Protein AF-A0A429SPY2-F1 (afdb_monomer_lite)

pLDDT: mean 88.19, std 11.83, range [42.47, 97.38]

Foldseek 3Di:
DPPPPDQCLLVLLLLLVLLLVLLVVLVVVLVVCVVVPHNSVVSNVSSLVSLLSNLVSLLVSLLSLLVVLCVVLVHDQDDDSLVSLQVLLVSLVSLVFHSPDGRDPLLSLLNQLSVLSVCCVPPVDPVSQVSNVVSCVVVVDDDPDGPSVCSHSVSSVVSSVSSQVSQVVSCVRNVPDGSVRPPSDHDPVSD

Sequence (191 aa):
MATHGYNGSQVLFRQAKARALAAQRFAKEAEQKQAVGPSGTERRQRERDAVIATVVLAQGAAEGYVNWVFLQAGVTATGTWIDRWAGLRNAAAKLGRESQFGLEKEHRNFFNELDAWRNFLLHGDERSRESLRKAIAARGSTQPGGEVDLLTAAYASTVMAKVEAACRWAQEKTGIPAPATQGAWVSPDEC

Radius of gyration: 18.0 Å; chains: 1; bounding box: 46×33×50 Å

Structure (mmCIF, N/CA/C/O backbone):
data_AF-A0A429SPY2-F1
#
_entry.id   AF-A0A429SPY2-F1
#
loop_
_atom_site.group_PDB
_atom_site.id
_atom_site.type_symbol
_atom_site.label_atom_id
_atom_site.label_alt_id
_atom_site.label_comp_id
_atom_site.label_asym_id
_atom_site.label_entity_id
_atom_site.label_seq_id
_atom_site.pdbx_PDB_ins_code
_atom_site.Cartn_x
_atom_site.Cartn_y
_atom_site.Cartn_z
_atom_site.occupancy
_atom_site.B_iso_or_equiv
_atom_site.auth_seq_id
_atom_site.auth_comp_id
_atom_site.auth_asym_id
_atom_site.auth_atom_id
_atom_site.pdbx_PDB_model_num
ATOM 1 N N . MET A 1 1 ? -14.713 -12.973 23.623 1.00 46.41 1 MET A N 1
ATOM 2 C CA . MET A 1 1 ? -14.041 -12.220 22.541 1.00 46.41 1 MET A CA 1
ATOM 3 C C . MET A 1 1 ? -13.500 -13.230 21.551 1.00 46.41 1 MET A C 1
ATOM 5 O O . MET A 1 1 ? -12.770 -14.113 21.979 1.00 46.41 1 MET A O 1
ATOM 9 N N . ALA A 1 2 ? -13.895 -13.159 20.280 1.00 42.47 2 ALA A N 1
ATOM 10 C CA . ALA A 1 2 ? -13.283 -13.985 19.245 1.00 42.47 2 ALA A CA 1
ATOM 11 C C . ALA A 1 2 ? -11.870 -13.447 18.988 1.00 42.47 2 ALA A C 1
ATOM 13 O O . ALA A 1 2 ? -11.697 -12.374 18.416 1.00 42.47 2 ALA A O 1
ATOM 14 N N . THR A 1 3 ? -10.858 -14.158 19.474 1.00 51.78 3 THR A N 1
ATOM 15 C CA . THR A 1 3 ? -9.455 -13.867 19.192 1.00 51.78 3 THR A CA 1
ATOM 16 C C . THR A 1 3 ? -9.156 -14.330 17.776 1.00 51.78 3 THR A C 1
ATOM 18 O O . THR A 1 3 ? -8.719 -15.456 17.545 1.00 51.78 3 THR A O 1
ATOM 21 N N . HIS A 1 4 ? -9.431 -13.477 16.792 1.00 60.78 4 HIS A N 1
ATOM 22 C CA . HIS A 1 4 ? -8.901 -13.711 15.458 1.00 60.78 4 HIS A CA 1
ATOM 23 C C . HIS A 1 4 ? -7.369 -13.666 15.566 1.00 60.78 4 HIS A C 1
ATOM 25 O O . HIS A 1 4 ? -6.801 -12.637 15.927 1.00 60.78 4 HIS A O 1
ATOM 31 N N . GLY A 1 5 ? -6.711 -14.802 15.322 1.00 64.62 5 GLY A N 1
ATOM 32 C CA . GLY A 1 5 ? -5.266 -14.961 15.529 1.00 64.62 5 GLY A CA 1
ATOM 33 C C . GLY A 1 5 ? -4.398 -14.614 14.318 1.00 64.62 5 GLY A C 1
ATOM 34 O O . GLY A 1 5 ? -3.181 -14.559 14.449 1.00 64.62 5 GLY A O 1
ATOM 35 N N . TYR A 1 6 ? -4.995 -14.391 13.142 1.00 71.75 6 TYR A N 1
ATOM 36 C CA . TYR A 1 6 ? -4.260 -14.203 11.891 1.00 71.75 6 TYR A CA 1
ATOM 37 C C . TYR A 1 6 ? -4.751 -12.993 11.096 1.00 71.75 6 TYR A C 1
ATOM 39 O O . TYR A 1 6 ? -5.927 -12.902 10.746 1.00 71.75 6 TYR A O 1
ATOM 47 N N . ASN A 1 7 ? -3.816 -12.106 10.754 1.00 79.44 7 ASN A N 1
ATOM 48 C CA . ASN A 1 7 ? -4.054 -10.940 9.920 1.00 79.44 7 ASN A CA 1
ATOM 49 C C . ASN A 1 7 ? -3.460 -11.155 8.515 1.00 79.44 7 ASN A C 1
ATOM 51 O O . ASN A 1 7 ? -2.269 -10.936 8.289 1.00 79.44 7 ASN A O 1
ATOM 55 N N . GLY A 1 8 ? -4.307 -11.519 7.547 1.00 82.25 8 GLY A N 1
ATOM 56 C CA . GLY A 1 8 ? -3.894 -11.780 6.160 1.00 82.25 8 GLY A CA 1
ATOM 57 C C . GLY A 1 8 ? -3.212 -10.605 5.446 1.00 82.25 8 GLY A C 1
ATOM 58 O O . GLY A 1 8 ? -2.473 -10.824 4.485 1.00 82.25 8 GLY A O 1
ATOM 59 N N . SER A 1 9 ? -3.373 -9.369 5.937 1.00 88.12 9 SER A N 1
ATOM 60 C CA . SER A 1 9 ? -2.662 -8.209 5.380 1.00 88.12 9 SER A CA 1
ATOM 61 C C . SER A 1 9 ? -1.142 -8.281 5.549 1.00 88.12 9 SER A C 1
ATOM 63 O O . SER A 1 9 ? -0.425 -7.673 4.760 1.00 88.12 9 SER A O 1
ATOM 65 N N . GLN A 1 10 ? -0.632 -9.062 6.508 1.00 89.00 10 GLN A N 1
ATOM 66 C CA . GLN A 1 10 ? 0.808 -9.290 6.689 1.00 89.00 10 GLN A CA 1
ATOM 67 C C . GLN A 1 10 ? 1.431 -9.995 5.492 1.00 89.00 10 GLN A C 1
ATOM 69 O O . GLN A 1 10 ? 2.485 -9.581 5.008 1.00 89.00 10 GLN A O 1
ATOM 74 N N . VAL A 1 11 ? 0.758 -11.026 4.978 1.00 89.44 11 VAL A N 1
ATOM 75 C CA . VAL A 1 11 ? 1.233 -11.767 3.807 1.00 89.44 11 VAL A CA 1
ATOM 76 C C . VAL A 1 11 ? 1.201 -10.877 2.571 1.00 89.44 11 VAL A C 1
ATOM 78 O O . VAL A 1 11 ? 2.182 -10.835 1.833 1.00 89.44 11 VAL A O 1
ATOM 81 N N . LEU A 1 12 ? 0.129 -10.104 2.383 1.00 92.69 12 LEU A N 1
ATOM 82 C CA . LEU A 1 12 ? 0.029 -9.158 1.269 1.00 92.69 12 LEU A CA 1
ATOM 83 C C . LEU A 1 12 ? 1.110 -8.074 1.346 1.00 92.69 12 LEU A C 1
ATOM 85 O O . LEU A 1 12 ? 1.768 -7.806 0.345 1.00 92.69 12 LEU A O 1
ATOM 89 N N . PHE A 1 13 ? 1.355 -7.509 2.532 1.00 93.19 13 PHE A N 1
ATOM 90 C CA . PHE A 1 13 ? 2.391 -6.495 2.733 1.00 93.19 13 PHE A CA 1
ATOM 91 C C . PHE A 1 13 ? 3.790 -7.055 2.450 1.00 93.19 13 PHE A C 1
ATOM 93 O O . PHE A 1 13 ? 4.576 -6.427 1.741 1.00 93.19 13 PHE A O 1
ATOM 100 N N . ARG A 1 14 ? 4.101 -8.257 2.957 1.00 92.12 14 ARG A N 1
ATOM 101 C CA . ARG A 1 14 ? 5.374 -8.944 2.684 1.00 92.12 14 ARG A CA 1
ATOM 102 C C . ARG A 1 14 ? 5.564 -9.182 1.188 1.00 92.12 14 ARG A C 1
ATOM 104 O O . ARG A 1 14 ? 6.627 -8.874 0.658 1.00 92.12 14 ARG A O 1
ATOM 111 N N . GLN A 1 15 ? 4.545 -9.702 0.508 1.00 93.31 15 GLN A N 1
ATOM 112 C CA . GLN A 1 15 ? 4.615 -9.960 -0.930 1.00 93.31 15 GLN A CA 1
ATOM 113 C C . GLN A 1 15 ? 4.761 -8.656 -1.724 1.00 93.31 15 GLN A C 1
ATOM 115 O O . GLN A 1 15 ? 5.592 -8.591 -2.624 1.00 93.31 15 GLN A O 1
ATOM 120 N N . ALA A 1 16 ? 4.045 -7.590 -1.354 1.00 94.69 16 ALA A N 1
ATOM 121 C CA . ALA A 1 16 ? 4.214 -6.271 -1.962 1.00 94.69 16 ALA A CA 1
ATOM 122 C C . ALA A 1 16 ? 5.658 -5.762 -1.810 1.00 94.69 16 ALA A C 1
ATOM 124 O O . ALA A 1 16 ? 6.273 -5.329 -2.783 1.00 94.69 16 ALA A O 1
ATOM 125 N N . LYS A 1 17 ? 6.237 -5.901 -0.611 1.00 94.06 17 LYS A N 1
ATOM 126 C CA . LYS A 1 17 ? 7.631 -5.532 -0.336 1.00 94.06 17 LYS A CA 1
ATOM 127 C C . LYS A 1 17 ? 8.620 -6.337 -1.183 1.00 94.06 17 LYS A C 1
ATOM 129 O O . LYS A 1 17 ? 9.539 -5.749 -1.747 1.00 94.06 17 LYS A O 1
ATOM 134 N N . ALA A 1 18 ? 8.419 -7.648 -1.317 1.00 93.62 18 ALA A N 1
ATOM 135 C CA . ALA A 1 18 ? 9.250 -8.498 -2.169 1.00 93.62 18 ALA A CA 1
ATOM 136 C C . ALA A 1 18 ? 9.199 -8.061 -3.640 1.00 93.62 18 ALA A C 1
ATOM 138 O O . ALA A 1 18 ? 10.235 -7.937 -4.289 1.00 93.62 18 ALA A O 1
ATOM 139 N N . ARG A 1 19 ? 8.009 -7.730 -4.160 1.00 95.75 19 ARG A N 1
ATOM 140 C CA . ARG A 1 19 ? 7.860 -7.226 -5.535 1.00 95.75 19 ARG A CA 1
ATOM 141 C C . ARG A 1 19 ? 8.484 -5.845 -5.735 1.00 95.75 19 ARG A C 1
ATOM 143 O O . ARG A 1 19 ? 9.084 -5.616 -6.782 1.00 95.75 19 ARG A O 1
ATOM 150 N N . ALA A 1 20 ? 8.442 -4.971 -4.732 1.00 95.19 20 ALA A N 1
ATOM 151 C CA . ALA A 1 20 ? 9.127 -3.682 -4.798 1.00 95.19 20 ALA A CA 1
ATOM 152 C C . ALA A 1 20 ? 10.654 -3.852 -4.891 1.00 95.19 20 ALA A C 1
ATOM 154 O O . ALA A 1 20 ? 11.304 -3.181 -5.693 1.00 95.19 20 ALA A O 1
ATOM 155 N N . LEU A 1 21 ? 11.224 -4.786 -4.122 1.00 94.50 21 LEU A N 1
ATOM 156 C CA . LEU A 1 21 ? 12.651 -5.125 -4.183 1.00 94.50 21 LEU A CA 1
ATOM 157 C C . LEU A 1 21 ? 13.023 -5.790 -5.519 1.00 94.50 21 LEU A C 1
ATOM 159 O O . LEU A 1 21 ? 14.031 -5.427 -6.128 1.00 94.50 21 LEU A O 1
ATOM 163 N N . ALA A 1 22 ? 12.173 -6.683 -6.033 1.00 94.38 22 ALA A N 1
ATOM 164 C CA . ALA A 1 22 ? 12.339 -7.275 -7.359 1.00 94.38 22 ALA A CA 1
ATOM 165 C C . ALA A 1 22 ? 12.365 -6.207 -8.466 1.00 94.38 22 ALA A C 1
ATOM 167 O O . ALA A 1 22 ? 13.211 -6.266 -9.360 1.00 94.38 22 ALA A O 1
ATOM 168 N N . ALA A 1 23 ? 11.485 -5.199 -8.388 1.00 95.88 23 ALA A N 1
ATOM 169 C CA . ALA A 1 23 ? 11.463 -4.080 -9.328 1.00 95.88 23 ALA A CA 1
ATOM 170 C C . ALA A 1 23 ? 12.791 -3.306 -9.319 1.00 95.88 23 ALA A C 1
ATOM 172 O O . ALA A 1 23 ? 13.346 -3.036 -10.384 1.00 95.88 23 ALA A O 1
ATOM 173 N N . GLN A 1 24 ? 13.347 -3.017 -8.136 1.00 95.31 24 GLN A N 1
ATOM 174 C CA . GLN A 1 24 ? 14.665 -2.378 -8.012 1.00 95.31 24 GLN A CA 1
ATOM 175 C C . GLN A 1 24 ? 15.776 -3.220 -8.648 1.00 95.31 24 GLN A C 1
ATOM 177 O O . GLN A 1 24 ? 16.619 -2.686 -9.372 1.00 95.31 24 GLN A O 1
ATOM 182 N N . ARG A 1 25 ? 15.765 -4.542 -8.428 1.00 94.62 25 ARG A N 1
ATOM 183 C CA . ARG A 1 25 ? 16.725 -5.448 -9.069 1.00 94.62 25 ARG A CA 1
ATOM 184 C C . ARG A 1 25 ? 16.599 -5.392 -10.592 1.00 94.62 25 ARG A C 1
ATOM 186 O O . ARG A 1 25 ? 17.609 -5.225 -11.271 1.00 94.62 25 ARG A O 1
ATOM 193 N N . PHE A 1 26 ? 15.386 -5.500 -11.134 1.00 94.94 26 PHE A N 1
ATOM 194 C CA . PHE A 1 26 ? 15.174 -5.472 -12.583 1.00 94.94 26 PHE A CA 1
ATOM 195 C C . PHE A 1 26 ? 15.564 -4.133 -13.215 1.00 94.94 26 PHE A C 1
ATOM 197 O O . PHE A 1 26 ? 16.150 -4.141 -14.297 1.00 94.94 26 PHE A O 1
ATOM 204 N N . ALA A 1 27 ? 15.328 -3.008 -12.534 1.00 93.56 27 ALA A N 1
ATOM 205 C CA . ALA A 1 27 ? 15.799 -1.695 -12.975 1.00 93.56 27 ALA A CA 1
ATOM 206 C C . ALA A 1 27 ? 17.333 -1.661 -13.101 1.00 93.56 27 ALA A C 1
ATOM 208 O O . ALA A 1 27 ? 17.866 -1.311 -14.156 1.00 93.56 27 ALA A O 1
ATOM 209 N N . LYS A 1 28 ? 18.042 -2.130 -12.065 1.00 93.25 28 LYS A N 1
ATOM 210 C CA . LYS A 1 28 ? 19.509 -2.212 -12.057 1.00 93.25 28 LYS A CA 1
ATOM 211 C C . LYS A 1 28 ? 20.044 -3.147 -13.145 1.00 93.25 28 LYS A C 1
ATOM 213 O O . LYS A 1 28 ? 20.999 -2.812 -13.839 1.00 93.25 28 LYS A O 1
ATOM 218 N N . GLU A 1 29 ? 19.426 -4.312 -13.327 1.00 92.69 29 GLU A N 1
ATOM 219 C CA . GLU A 1 29 ? 19.807 -5.255 -14.385 1.00 92.69 29 GLU A CA 1
ATOM 220 C C . GLU A 1 29 ? 19.546 -4.692 -15.792 1.00 92.69 29 GLU A C 1
ATOM 222 O O . GLU A 1 29 ? 20.300 -4.986 -16.720 1.00 92.69 29 GLU A O 1
ATOM 227 N N . ALA A 1 30 ? 18.494 -3.886 -15.973 1.00 92.06 30 ALA A N 1
ATOM 228 C CA . ALA A 1 30 ? 18.226 -3.209 -17.239 1.00 92.06 30 ALA A CA 1
ATOM 229 C C . ALA A 1 30 ? 19.336 -2.210 -17.588 1.00 92.06 30 ALA A C 1
ATOM 231 O O . ALA A 1 30 ? 19.817 -2.207 -18.720 1.00 92.06 30 ALA A O 1
ATOM 232 N N . GLU A 1 31 ? 19.767 -1.413 -16.610 1.00 91.50 31 GLU A N 1
ATOM 233 C CA . GLU A 1 31 ? 20.861 -0.443 -16.755 1.00 91.50 31 GLU A CA 1
ATOM 234 C C . GLU A 1 31 ? 22.189 -1.137 -17.061 1.00 91.50 31 GLU A C 1
ATOM 236 O O . GLU A 1 31 ? 22.907 -0.736 -17.976 1.00 91.50 31 GLU A O 1
ATOM 241 N N . GLN A 1 32 ? 22.481 -2.239 -16.367 1.00 91.50 32 GLN A N 1
ATOM 242 C CA . GLN A 1 32 ? 23.667 -3.056 -16.629 1.00 91.50 32 GLN A CA 1
ATOM 243 C C . GLN A 1 32 ? 23.660 -3.652 -18.040 1.00 91.50 32 GLN A C 1
ATOM 245 O O . GLN A 1 32 ? 24.683 -3.610 -18.720 1.00 91.50 32 GLN A O 1
ATOM 250 N N . LYS A 1 33 ? 22.516 -4.178 -18.505 1.00 88.62 33 LYS A N 1
ATOM 251 C CA . LYS A 1 33 ? 22.375 -4.691 -19.877 1.00 88.62 33 LYS A CA 1
ATOM 252 C C . LYS A 1 33 ? 22.592 -3.584 -20.911 1.00 88.62 33 LYS A C 1
ATOM 254 O O . LYS A 1 33 ? 23.327 -3.807 -21.863 1.00 88.62 33 LYS A O 1
ATOM 259 N N . GLN A 1 34 ? 22.025 -2.398 -20.701 1.00 86.31 34 GLN A N 1
ATOM 260 C CA . GLN A 1 34 ? 22.225 -1.256 -21.601 1.00 86.31 34 GLN A CA 1
ATOM 261 C C . GLN A 1 34 ? 23.688 -0.814 -21.667 1.00 86.31 34 GLN A C 1
ATOM 263 O O . GLN A 1 34 ? 24.190 -0.531 -22.752 1.00 86.31 34 GLN A O 1
ATOM 268 N N . ALA A 1 35 ? 24.397 -0.833 -20.537 1.00 83.62 35 ALA A N 1
ATOM 269 C CA . ALA A 1 35 ? 25.810 -0.474 -20.481 1.00 83.62 35 ALA A CA 1
ATOM 270 C C . ALA A 1 35 ? 26.728 -1.431 -21.271 1.00 83.62 35 ALA A C 1
ATOM 272 O O . ALA A 1 35 ? 27.804 -1.017 -21.695 1.00 83.62 35 ALA A O 1
ATOM 273 N N . VAL A 1 36 ? 26.316 -2.689 -21.490 1.00 85.88 36 VAL A N 1
ATOM 274 C CA . VAL A 1 36 ? 27.109 -3.707 -22.214 1.00 85.88 36 VAL A CA 1
ATOM 275 C C . VAL A 1 36 ? 26.610 -3.991 -23.639 1.00 85.88 36 VAL A C 1
ATOM 277 O O . VAL A 1 36 ? 27.107 -4.912 -24.284 1.00 85.88 36 VAL A O 1
ATOM 280 N N . GLY A 1 37 ? 25.644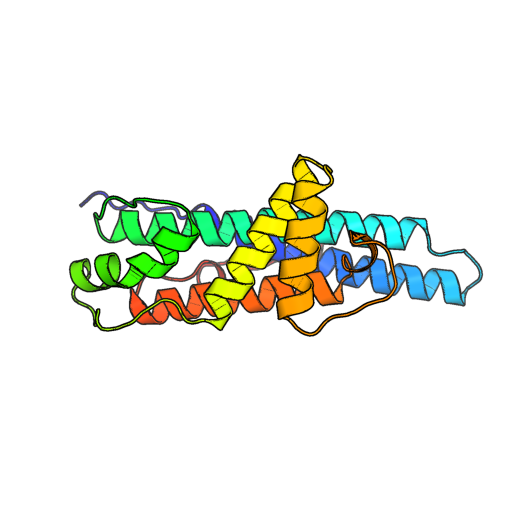 -3.212 -24.149 1.00 76.25 37 GLY A N 1
ATOM 281 C CA . GLY A 1 37 ? 25.176 -3.256 -25.545 1.00 76.25 37 GLY A CA 1
ATOM 282 C C . GLY A 1 37 ? 23.737 -3.759 -25.784 1.00 76.25 37 GLY A C 1
ATOM 283 O O . GLY A 1 37 ? 23.067 -3.216 -26.663 1.00 76.25 37 GLY A O 1
ATOM 284 N N . PRO A 1 38 ? 23.204 -4.757 -25.050 1.00 82.00 38 PRO A N 1
ATOM 285 C CA . PRO A 1 38 ? 21.800 -5.169 -25.160 1.00 82.00 38 PRO A CA 1
ATOM 286 C C . PRO A 1 38 ? 20.786 -4.090 -24.734 1.00 82.00 38 PRO A C 1
ATOM 288 O O . PRO A 1 38 ? 21.007 -3.354 -23.783 1.00 82.00 38 PRO A O 1
ATOM 291 N N . SER A 1 39 ? 19.594 -4.058 -25.346 1.00 81.00 39 SER A N 1
ATOM 292 C CA . SER A 1 39 ? 18.597 -2.984 -25.138 1.00 81.00 39 SER A CA 1
ATOM 293 C C . SER A 1 39 ? 18.029 -2.846 -23.711 1.00 81.00 39 SER A C 1
ATOM 295 O O . SER A 1 39 ? 17.419 -1.827 -23.382 1.00 81.00 39 SER A O 1
ATOM 297 N N . GLY A 1 40 ? 18.152 -3.875 -22.863 1.00 85.62 40 GLY A N 1
ATOM 298 C CA . GLY A 1 40 ? 17.577 -3.903 -21.508 1.00 85.62 40 GLY A CA 1
ATOM 299 C C . GLY A 1 40 ? 16.039 -3.953 -21.449 1.00 85.62 40 GLY A C 1
ATOM 300 O O . GLY A 1 40 ? 15.475 -4.008 -20.356 1.00 85.62 40 GLY A O 1
ATOM 301 N N . THR A 1 41 ? 15.348 -3.984 -22.595 1.00 88.38 41 THR A N 1
ATOM 302 C CA . THR A 1 41 ? 13.879 -3.869 -22.704 1.00 88.38 41 THR A CA 1
ATOM 303 C C . THR A 1 41 ? 13.129 -4.932 -21.901 1.00 88.38 41 THR A C 1
ATOM 305 O O . THR A 1 41 ? 12.186 -4.615 -21.184 1.00 88.38 41 THR A O 1
ATOM 308 N N . GLU A 1 42 ? 13.575 -6.188 -21.962 1.00 92.19 42 GLU A N 1
ATOM 309 C CA . GLU A 1 42 ? 12.972 -7.300 -21.213 1.00 92.19 42 GLU A CA 1
ATOM 310 C C . GLU A 1 42 ? 13.028 -7.073 -19.696 1.00 92.19 42 GLU A C 1
ATOM 312 O O . GLU A 1 42 ? 12.064 -7.358 -18.989 1.00 92.19 42 GLU A O 1
ATOM 317 N N . ARG A 1 43 ? 14.118 -6.489 -19.187 1.00 92.12 43 ARG A N 1
ATOM 318 C CA . ARG A 1 43 ? 14.250 -6.172 -17.760 1.00 92.12 43 ARG A CA 1
ATOM 319 C C . ARG A 1 43 ? 13.374 -4.997 -17.347 1.00 92.12 43 ARG A C 1
ATOM 321 O O . ARG A 1 43 ? 12.740 -5.079 -16.301 1.00 92.12 43 ARG A O 1
ATOM 328 N N . ARG A 1 44 ? 13.240 -3.970 -18.193 1.00 92.19 44 ARG A N 1
ATOM 329 C CA . ARG A 1 44 ? 12.277 -2.876 -17.965 1.00 92.19 44 ARG A CA 1
ATOM 330 C C . ARG A 1 44 ? 10.826 -3.364 -17.970 1.00 92.19 44 ARG A C 1
ATOM 332 O O . ARG A 1 44 ? 10.020 -2.861 -17.197 1.00 92.19 44 ARG A O 1
ATOM 339 N N . GLN A 1 45 ? 10.485 -4.372 -18.776 1.00 93.06 45 GLN A N 1
ATOM 340 C CA . GLN A 1 45 ? 9.150 -4.973 -18.707 1.00 93.06 45 GLN A CA 1
ATOM 341 C C . GLN A 1 45 ? 8.928 -5.712 -17.379 1.00 93.06 45 GLN A C 1
ATOM 343 O O . GLN A 1 45 ? 7.922 -5.475 -16.718 1.00 93.06 45 GLN A O 1
ATOM 348 N N . ARG A 1 46 ? 9.893 -6.530 -16.935 1.00 94.62 46 ARG A N 1
ATOM 349 C CA . ARG A 1 46 ? 9.797 -7.207 -15.628 1.00 94.62 46 ARG A CA 1
ATOM 350 C C . ARG A 1 46 ? 9.754 -6.238 -14.448 1.00 94.62 46 ARG A C 1
ATOM 352 O O . ARG A 1 46 ? 9.079 -6.522 -13.462 1.00 94.62 46 ARG A O 1
ATOM 359 N N . GLU A 1 47 ? 10.462 -5.111 -14.538 1.00 95.56 47 GLU A N 1
ATOM 360 C CA . GLU A 1 47 ? 10.344 -4.012 -13.576 1.00 95.56 47 GLU A CA 1
ATOM 361 C C . GLU A 1 47 ? 8.886 -3.550 -13.487 1.00 95.56 47 GLU A C 1
ATOM 363 O O . GLU A 1 47 ? 8.314 -3.582 -12.400 1.00 95.56 47 GLU A O 1
ATOM 368 N N . ARG A 1 48 ? 8.258 -3.203 -14.617 1.00 94.88 48 ARG A N 1
ATOM 369 C CA . ARG A 1 48 ? 6.860 -2.743 -14.652 1.00 94.88 48 ARG A CA 1
ATOM 370 C C . ARG A 1 48 ? 5.895 -3.776 -14.078 1.00 94.88 48 ARG A C 1
ATOM 372 O O . ARG A 1 48 ? 5.067 -3.421 -13.243 1.00 94.88 48 ARG A O 1
ATOM 379 N N . ASP A 1 49 ? 6.032 -5.045 -14.458 1.00 95.50 49 ASP A N 1
ATOM 380 C CA . ASP A 1 49 ? 5.180 -6.125 -13.942 1.00 95.50 49 ASP A CA 1
ATOM 381 C C . ASP A 1 49 ? 5.308 -6.250 -12.411 1.00 95.50 49 ASP A C 1
ATOM 383 O O . ASP A 1 49 ? 4.312 -6.387 -11.694 1.00 95.50 49 ASP A O 1
ATOM 387 N N . ALA A 1 50 ? 6.532 -6.130 -11.883 1.00 96.12 50 ALA A N 1
ATOM 388 C CA . ALA A 1 50 ? 6.786 -6.132 -10.445 1.00 96.12 50 ALA A CA 1
ATOM 389 C C . ALA A 1 50 ? 6.206 -4.888 -9.742 1.00 96.12 50 ALA A C 1
ATOM 391 O O . ALA A 1 50 ? 5.678 -4.998 -8.631 1.00 96.12 50 ALA A O 1
ATOM 392 N N . VAL A 1 51 ? 6.237 -3.714 -10.381 1.00 96.62 51 VAL A N 1
ATOM 393 C CA . VAL A 1 51 ? 5.622 -2.485 -9.848 1.00 96.62 51 VAL A CA 1
ATOM 394 C C . VAL A 1 51 ? 4.096 -2.610 -9.810 1.00 96.62 51 VAL A C 1
ATOM 396 O O . VAL A 1 51 ? 3.496 -2.295 -8.783 1.00 96.62 51 VAL A O 1
ATOM 399 N N . ILE A 1 52 ? 3.464 -3.142 -10.862 1.00 95.81 52 ILE A N 1
ATOM 400 C CA . ILE A 1 52 ? 2.015 -3.417 -10.895 1.00 95.81 52 ILE A CA 1
ATOM 401 C C . ILE A 1 52 ? 1.627 -4.352 -9.748 1.00 95.81 52 ILE A C 1
ATOM 403 O O . ILE A 1 52 ? 0.714 -4.051 -8.976 1.00 95.81 52 ILE A O 1
ATOM 407 N N . ALA A 1 53 ? 2.358 -5.461 -9.592 1.00 96.50 53 ALA A N 1
ATOM 408 C CA . ALA A 1 53 ? 2.123 -6.400 -8.502 1.00 96.50 53 ALA A CA 1
ATOM 409 C C . ALA A 1 53 ? 2.282 -5.728 -7.128 1.00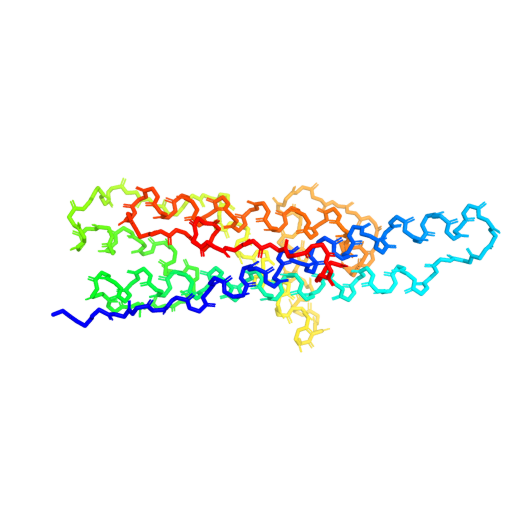 96.50 53 ALA A C 1
ATOM 411 O O . ALA A 1 53 ? 1.464 -5.955 -6.238 1.00 96.50 53 ALA A O 1
ATOM 412 N N . THR A 1 54 ? 3.288 -4.860 -6.966 1.00 96.62 54 THR A N 1
ATOM 413 C CA . THR A 1 54 ? 3.489 -4.073 -5.739 1.00 96.62 54 THR A CA 1
ATOM 414 C C . THR A 1 54 ? 2.267 -3.214 -5.429 1.00 96.62 54 THR A C 1
ATOM 416 O O . THR A 1 54 ? 1.761 -3.285 -4.315 1.00 96.62 54 THR A O 1
ATOM 419 N N . VAL A 1 55 ? 1.765 -2.441 -6.398 1.00 95.88 55 VAL A N 1
ATOM 420 C CA . VAL A 1 55 ? 0.606 -1.547 -6.218 1.00 95.88 55 VAL A CA 1
ATOM 421 C C . VAL A 1 55 ? -0.627 -2.325 -5.757 1.00 95.88 55 VAL A C 1
ATOM 423 O O . VAL A 1 55 ? -1.237 -1.975 -4.745 1.00 95.88 55 VAL A O 1
ATOM 426 N N . VAL A 1 56 ? -0.960 -3.416 -6.452 1.00 95.62 56 VAL A N 1
ATOM 427 C CA . VAL A 1 56 ? -2.146 -4.232 -6.147 1.00 95.62 56 VAL A CA 1
ATOM 428 C C . VAL A 1 56 ? -2.033 -4.888 -4.767 1.00 95.62 56 VAL A C 1
ATOM 430 O O . VAL A 1 56 ? -2.973 -4.831 -3.971 1.00 95.62 56 VAL A O 1
ATOM 433 N N . LEU A 1 57 ? -0.879 -5.483 -4.451 1.00 96.00 57 LEU A N 1
ATOM 434 C CA . LEU A 1 57 ? -0.657 -6.149 -3.166 1.00 96.00 57 LEU A CA 1
ATOM 435 C C . LEU A 1 57 ? -0.598 -5.151 -2.003 1.00 96.00 57 LEU A C 1
ATOM 437 O O . LEU A 1 57 ? -1.119 -5.440 -0.927 1.00 96.00 57 LEU A O 1
ATOM 441 N N . ALA A 1 58 ? -0.011 -3.971 -2.212 1.00 96.06 58 ALA A N 1
ATOM 442 C CA . ALA A 1 58 ? 0.078 -2.919 -1.204 1.00 96.06 58 ALA A CA 1
ATOM 443 C C . ALA A 1 58 ? -1.307 -2.338 -0.872 1.00 96.06 58 ALA A C 1
ATOM 445 O O . ALA A 1 58 ? -1.622 -2.150 0.305 1.00 96.06 58 ALA A O 1
ATOM 446 N N . GLN A 1 59 ? -2.166 -2.133 -1.879 1.00 95.88 59 GLN A N 1
ATOM 447 C CA . GLN A 1 59 ? -3.567 -1.774 -1.646 1.00 95.88 59 GLN A CA 1
ATOM 448 C C . GLN A 1 59 ? -4.300 -2.877 -0.875 1.00 95.88 59 GLN A C 1
ATOM 450 O O . GLN A 1 59 ? -4.941 -2.589 0.135 1.00 95.88 59 GLN A O 1
ATOM 455 N N . GLY A 1 60 ? -4.166 -4.138 -1.302 1.00 94.75 60 GLY A N 1
ATOM 456 C CA . GLY A 1 60 ? -4.780 -5.271 -0.605 1.00 94.75 60 GLY A CA 1
ATOM 457 C C . GLY A 1 60 ? -4.321 -5.389 0.852 1.00 94.75 60 GLY A C 1
ATOM 458 O O . GLY A 1 60 ? -5.125 -5.678 1.738 1.00 94.75 60 GLY A O 1
ATOM 459 N N . ALA A 1 61 ? -3.047 -5.104 1.130 1.00 94.94 61 ALA A N 1
ATOM 460 C CA . ALA A 1 61 ? -2.517 -5.046 2.486 1.00 94.94 61 ALA A CA 1
ATOM 461 C C . ALA A 1 61 ? -3.157 -3.915 3.307 1.00 94.94 61 ALA A C 1
ATOM 463 O O . ALA A 1 61 ? -3.612 -4.158 4.423 1.00 94.94 61 ALA A O 1
ATOM 464 N N . ALA A 1 62 ? -3.237 -2.699 2.760 1.00 96.00 62 ALA A N 1
ATOM 465 C CA . ALA A 1 62 ? -3.845 -1.557 3.442 1.00 96.00 62 ALA A CA 1
ATOM 466 C C . ALA A 1 62 ? -5.342 -1.784 3.727 1.00 96.00 62 ALA A C 1
ATOM 468 O O . ALA A 1 62 ? -5.808 -1.542 4.842 1.00 96.00 62 ALA A O 1
ATOM 469 N N . GLU A 1 63 ? -6.093 -2.291 2.747 1.00 95.62 63 GLU A N 1
ATOM 470 C CA . GLU A 1 63 ? -7.511 -2.623 2.903 1.00 95.62 63 GLU A CA 1
ATOM 471 C C . GLU A 1 63 ? -7.722 -3.766 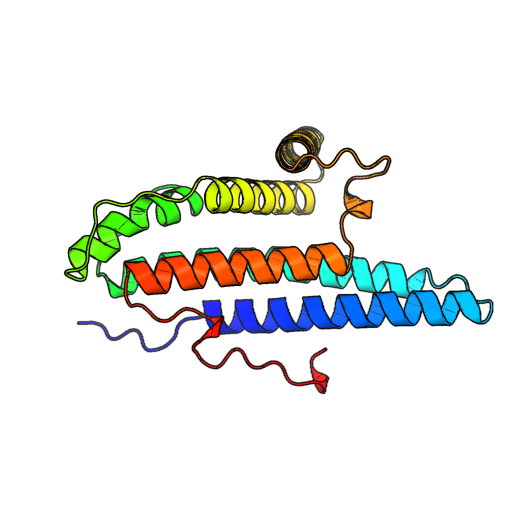3.908 1.00 95.62 63 GLU A C 1
ATOM 473 O O . GLU A 1 63 ? -8.562 -3.673 4.807 1.00 95.62 63 GLU A O 1
ATOM 478 N N . GLY A 1 64 ? -6.932 -4.836 3.800 1.00 93.94 64 GLY A N 1
ATOM 479 C CA . GLY A 1 64 ? -6.987 -5.955 4.736 1.00 93.94 64 GLY A CA 1
ATOM 480 C C . GLY A 1 64 ? -6.679 -5.519 6.168 1.00 93.94 64 GLY A C 1
ATOM 481 O O . GLY A 1 64 ? -7.366 -5.935 7.099 1.00 93.94 64 GLY A O 1
ATOM 482 N N . TYR A 1 65 ? -5.689 -4.640 6.347 1.00 95.25 65 TYR A N 1
ATOM 483 C CA . TYR A 1 65 ? -5.295 -4.153 7.662 1.00 95.25 65 TYR A CA 1
ATOM 484 C C . TYR A 1 65 ? -6.363 -3.260 8.291 1.00 95.25 65 TYR A C 1
ATOM 486 O O . TYR A 1 65 ? -6.719 -3.477 9.447 1.00 95.25 65 TYR A O 1
ATOM 494 N N . VAL A 1 66 ? -6.931 -2.298 7.556 1.00 95.81 66 VAL A N 1
ATOM 495 C CA . VAL A 1 66 ? -7.983 -1.453 8.139 1.00 95.81 66 VAL A CA 1
ATOM 496 C C . VAL A 1 66 ? -9.191 -2.298 8.551 1.00 95.81 66 VAL A C 1
ATOM 498 O O . VAL A 1 66 ? -9.693 -2.139 9.660 1.00 95.81 66 VAL A O 1
ATOM 501 N N . ASN A 1 67 ? -9.592 -3.282 7.736 1.00 94.31 67 ASN A N 1
ATOM 502 C CA . ASN A 1 67 ? -10.660 -4.219 8.097 1.00 94.31 67 ASN A CA 1
ATOM 503 C C . ASN A 1 67 ? -10.308 -5.035 9.347 1.00 94.31 67 ASN A C 1
ATOM 505 O O . ASN A 1 67 ? -11.157 -5.227 10.216 1.00 94.31 67 ASN A O 1
ATOM 509 N N . TRP A 1 68 ? -9.054 -5.473 9.467 1.00 93.56 68 TRP A N 1
ATOM 510 C CA . TRP A 1 68 ? -8.562 -6.161 10.656 1.00 93.56 68 TRP A CA 1
ATOM 511 C C . TRP A 1 68 ? -8.697 -5.315 11.923 1.00 93.56 68 TRP A C 1
ATOM 513 O O . TRP A 1 68 ? -9.157 -5.816 12.946 1.00 93.56 68 TRP A O 1
ATOM 523 N N . VAL A 1 69 ? -8.359 -4.027 11.855 1.00 95.12 69 VAL A N 1
ATOM 524 C CA . VAL A 1 69 ? -8.513 -3.102 12.986 1.00 95.12 69 VAL A CA 1
ATOM 525 C C . VAL A 1 69 ? -9.977 -3.011 13.431 1.00 95.12 69 VAL A C 1
ATOM 527 O O . VAL A 1 69 ? -10.260 -3.098 14.625 1.00 95.12 69 VAL A O 1
ATOM 530 N N . PHE A 1 70 ? -10.916 -2.898 12.486 1.00 95.44 70 PHE A N 1
ATOM 531 C CA . PHE A 1 70 ? -12.353 -2.896 12.790 1.00 95.44 70 PHE A CA 1
ATOM 532 C C . PHE A 1 70 ? -12.826 -4.210 13.423 1.00 95.44 70 PHE A C 1
ATOM 534 O O . PHE A 1 70 ? -13.561 -4.178 14.411 1.00 95.44 70 PHE A O 1
ATOM 541 N N . LEU A 1 71 ? -12.361 -5.353 12.906 1.00 93.50 71 LEU A N 1
ATOM 542 C CA . LEU A 1 71 ? -12.659 -6.671 13.473 1.00 93.50 71 LEU A CA 1
ATOM 543 C C . LEU A 1 71 ? -12.161 -6.791 14.920 1.00 93.50 71 LEU A C 1
ATOM 545 O O . LEU A 1 71 ? -12.924 -7.197 15.792 1.00 93.50 71 LEU A O 1
ATOM 549 N N . GLN A 1 72 ? -10.918 -6.383 15.194 1.00 92.69 72 GLN A N 1
ATOM 550 C CA . GLN A 1 72 ? -10.340 -6.407 16.545 1.00 92.69 72 GLN A CA 1
ATOM 551 C C . GLN A 1 72 ? -11.070 -5.466 17.513 1.00 92.69 72 GLN A C 1
ATOM 553 O O . GLN A 1 72 ? -11.246 -5.795 18.683 1.00 92.69 72 GLN A O 1
ATOM 558 N N . ALA A 1 73 ? -11.547 -4.320 17.024 1.00 94.38 73 ALA A N 1
ATOM 559 C CA . ALA A 1 73 ? -12.346 -3.383 17.810 1.00 94.38 73 ALA A CA 1
ATOM 560 C C . ALA A 1 73 ? -13.806 -3.831 18.024 1.00 94.38 73 ALA A C 1
ATOM 562 O O . ALA A 1 73 ? -14.539 -3.174 18.767 1.00 94.38 73 ALA A O 1
ATOM 563 N N . GLY A 1 74 ? -14.258 -4.904 17.363 1.00 94.06 74 GLY A N 1
ATOM 564 C CA . GLY A 1 74 ? -15.658 -5.335 17.395 1.00 94.06 74 GLY A CA 1
ATOM 565 C C . GLY A 1 74 ? -16.614 -4.314 16.768 1.00 94.06 74 GLY A C 1
ATOM 566 O O . GLY A 1 74 ? -17.746 -4.163 17.227 1.00 94.06 74 GLY A O 1
ATOM 567 N N . VAL A 1 75 ? -16.154 -3.577 15.752 1.00 93.69 75 VAL A N 1
ATOM 568 C CA . VAL A 1 75 ? -16.927 -2.536 15.062 1.00 93.69 75 VAL A CA 1
ATOM 569 C C . VAL A 1 75 ? -17.196 -2.960 13.630 1.00 93.69 75 VAL A C 1
ATOM 571 O O . VAL A 1 75 ? -16.281 -3.321 12.895 1.00 93.69 75 VAL A O 1
ATOM 574 N N . THR A 1 76 ? -18.450 -2.860 13.196 1.00 90.94 76 THR A N 1
ATOM 575 C CA . THR A 1 76 ? -18.802 -3.076 11.793 1.00 90.94 76 THR A CA 1
ATOM 576 C C . THR A 1 76 ? -18.229 -1.952 10.934 1.00 90.94 76 THR A C 1
ATOM 578 O O . THR A 1 76 ? -18.593 -0.786 11.092 1.00 90.94 76 THR A O 1
ATOM 581 N N . ALA A 1 77 ? -17.336 -2.305 10.013 1.00 88.25 77 ALA A N 1
ATOM 582 C CA . ALA A 1 77 ? -16.834 -1.386 9.003 1.00 88.25 77 ALA A CA 1
ATOM 583 C C . ALA A 1 77 ? -17.944 -1.029 7.996 1.00 88.25 77 ALA A C 1
ATOM 585 O O . ALA A 1 77 ? -18.679 -1.905 7.542 1.00 88.25 77 ALA A O 1
ATOM 586 N N . THR A 1 78 ? -18.052 0.244 7.616 1.00 88.31 78 THR A N 1
ATOM 587 C CA . THR A 1 78 ? -19.031 0.738 6.633 1.00 88.31 78 THR A CA 1
ATOM 588 C C . THR A 1 78 ? -18.346 1.574 5.552 1.00 88.31 78 THR A C 1
ATOM 590 O O . THR A 1 78 ? -17.223 2.043 5.737 1.00 88.31 78 THR A O 1
ATOM 593 N N . GLY A 1 79 ? -19.011 1.733 4.405 1.00 92.38 79 GLY A N 1
ATOM 594 C CA . GLY A 1 79 ? -18.503 2.527 3.284 1.00 92.38 79 GLY A CA 1
ATOM 595 C C . GLY A 1 79 ? -17.355 1.874 2.507 1.00 92.38 79 GLY A C 1
ATOM 596 O O . GLY A 1 79 ? -17.106 0.660 2.597 1.00 92.38 79 GLY A O 1
ATOM 597 N N . THR A 1 80 ? -16.673 2.703 1.715 1.00 93.31 80 THR A N 1
ATOM 598 C CA . THR A 1 80 ? -15.494 2.313 0.931 1.00 93.31 80 THR A CA 1
ATOM 599 C C . THR A 1 80 ? -14.307 2.014 1.843 1.00 93.31 80 THR A C 1
ATOM 601 O O . THR A 1 80 ? -14.289 2.385 3.016 1.00 93.31 80 THR A O 1
ATOM 604 N N . TRP A 1 81 ? -13.267 1.362 1.323 1.00 93.75 81 TRP A N 1
ATOM 605 C CA . TRP A 1 81 ? -12.071 1.090 2.122 1.00 93.75 81 TRP A CA 1
ATOM 606 C C . TRP A 1 81 ? -11.393 2.380 2.625 1.00 93.75 81 TRP A C 1
ATOM 608 O O . TRP A 1 81 ? -10.892 2.406 3.746 1.00 93.75 81 TRP A O 1
ATOM 618 N N . ILE A 1 82 ? -11.458 3.478 1.863 1.00 95.50 82 ILE A N 1
ATOM 619 C CA . ILE A 1 82 ? -10.954 4.800 2.274 1.00 95.50 82 ILE A CA 1
ATOM 620 C C . ILE A 1 82 ? -11.821 5.395 3.394 1.00 95.50 82 ILE A C 1
ATOM 622 O O . ILE A 1 82 ? -11.291 5.981 4.343 1.00 95.50 82 ILE A O 1
ATOM 626 N N . ASP A 1 83 ? -13.143 5.203 3.341 1.00 95.94 83 ASP A N 1
ATOM 627 C CA . ASP A 1 83 ? -14.042 5.615 4.429 1.00 95.94 83 ASP A CA 1
ATOM 628 C C . ASP A 1 83 ? -13.725 4.869 5.726 1.00 95.94 83 ASP A C 1
A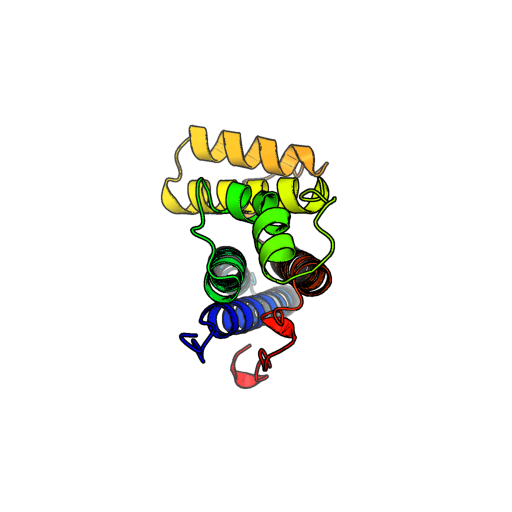TOM 630 O O . ASP A 1 83 ? -13.764 5.462 6.803 1.00 95.94 83 ASP A O 1
ATOM 634 N N . ARG A 1 84 ? -13.318 3.597 5.636 1.00 95.94 84 ARG A N 1
ATOM 635 C CA . ARG A 1 84 ? -12.873 2.814 6.800 1.00 95.94 84 ARG A CA 1
ATOM 636 C C . ARG A 1 84 ? -11.619 3.417 7.424 1.00 95.94 84 ARG A C 1
ATOM 638 O O . ARG A 1 84 ? -11.570 3.572 8.640 1.00 95.94 84 ARG A O 1
ATOM 645 N N . TRP A 1 85 ? -10.652 3.858 6.619 1.00 97.38 85 TRP A N 1
ATOM 646 C CA . TRP A 1 85 ? -9.481 4.583 7.129 1.00 97.38 85 TRP A CA 1
ATOM 647 C C . TRP A 1 85 ? -9.871 5.884 7.847 1.00 97.38 85 TRP A C 1
ATOM 649 O O . TRP A 1 85 ? -9.356 6.177 8.925 1.00 97.38 85 TRP A O 1
ATOM 659 N N . ALA A 1 86 ? -10.840 6.637 7.319 1.00 95.25 86 ALA A N 1
ATOM 660 C CA . ALA A 1 86 ? -11.403 7.804 8.009 1.00 95.25 86 ALA A CA 1
ATOM 661 C C . ALA A 1 86 ? -12.193 7.442 9.279 1.00 95.25 86 ALA A C 1
ATOM 663 O O . ALA A 1 86 ? -12.234 8.216 10.236 1.00 95.25 86 ALA A O 1
ATOM 664 N N . GLY A 1 87 ? -12.790 6.254 9.302 1.00 95.38 87 GLY A N 1
ATOM 665 C CA . GLY A 1 87 ? -13.547 5.703 10.417 1.00 95.38 87 GLY A CA 1
ATOM 666 C C . GLY A 1 87 ? -12.698 5.098 11.536 1.00 95.38 87 GLY A C 1
ATOM 667 O O . GLY A 1 87 ? -13.276 4.678 12.538 1.00 95.38 87 GLY A O 1
ATOM 668 N N . LEU A 1 88 ? -11.363 5.064 11.424 1.00 97.00 88 LEU A N 1
ATOM 669 C CA . LEU A 1 88 ? -10.479 4.476 12.443 1.00 97.00 88 LEU A CA 1
ATOM 670 C C . LEU A 1 88 ? -10.679 5.070 13.842 1.00 97.00 88 LEU A C 1
ATOM 672 O O . LEU A 1 88 ? -10.500 4.367 14.833 1.00 97.00 88 LEU A O 1
ATOM 676 N N . ARG A 1 89 ? -11.131 6.325 13.938 1.00 96.44 89 ARG A N 1
ATOM 677 C CA . ARG A 1 89 ? -11.524 6.951 15.209 1.00 96.44 89 ARG A CA 1
ATOM 678 C C . ARG A 1 89 ? -12.599 6.174 15.972 1.00 96.44 89 ARG A C 1
ATOM 680 O O . ARG A 1 89 ? -12.571 6.136 17.197 1.00 96.44 89 ARG A O 1
ATOM 687 N N . ASN A 1 90 ? -13.515 5.514 15.261 1.00 95.69 90 ASN A N 1
ATOM 688 C CA . ASN A 1 90 ? -14.584 4.718 15.862 1.00 95.69 90 ASN A CA 1
ATOM 689 C C . ASN A 1 90 ? -14.022 3.417 16.452 1.00 95.69 90 ASN A C 1
ATOM 691 O O . ASN A 1 90 ? -14.405 3.021 17.551 1.00 95.69 90 ASN A O 1
ATOM 695 N N . ALA A 1 91 ? -13.086 2.779 15.740 1.00 96.12 91 ALA A N 1
ATOM 696 C CA . ALA A 1 91 ? -12.368 1.610 16.238 1.00 96.12 91 ALA A CA 1
ATOM 697 C C . ALA A 1 91 ? -11.495 1.980 17.450 1.00 96.12 91 ALA A C 1
ATOM 699 O O . ALA A 1 91 ? -11.565 1.313 18.478 1.00 96.12 91 ALA A O 1
ATOM 700 N N . ALA A 1 92 ? -10.755 3.092 17.378 1.00 97.25 92 ALA A N 1
ATOM 701 C CA . ALA A 1 92 ? -9.956 3.609 18.490 1.00 97.25 92 ALA A CA 1
ATOM 702 C C . ALA A 1 92 ? -10.810 3.885 19.739 1.00 97.25 92 ALA A C 1
ATOM 704 O O . ALA A 1 92 ? -10.460 3.426 20.824 1.00 97.25 92 ALA A O 1
ATOM 705 N N . ALA A 1 93 ? -11.967 4.541 19.581 1.00 96.94 93 ALA A N 1
ATOM 706 C CA . ALA A 1 93 ? -12.901 4.788 20.681 1.00 96.94 93 ALA A CA 1
ATOM 707 C C . ALA A 1 93 ? -13.365 3.484 21.353 1.00 96.94 93 ALA A C 1
ATOM 709 O O . ALA A 1 93 ? -13.401 3.390 22.578 1.00 96.94 93 ALA A O 1
ATOM 710 N N . LYS A 1 94 ? -13.691 2.457 20.558 1.00 96.94 94 LYS A N 1
ATOM 711 C CA . LYS A 1 94 ? -14.123 1.141 21.063 1.00 96.94 94 LYS A CA 1
ATOM 712 C C . LYS A 1 94 ? -13.008 0.357 21.747 1.00 96.94 94 LYS A C 1
ATOM 714 O O . LYS A 1 94 ? -13.290 -0.422 22.650 1.00 96.94 94 LYS A O 1
ATOM 719 N N . LEU A 1 95 ? -11.762 0.625 21.373 1.00 95.81 95 LEU A N 1
ATOM 720 C CA . LEU A 1 95 ? -10.559 0.106 22.022 1.00 95.81 95 LEU A CA 1
ATOM 721 C C . LEU A 1 95 ? -10.116 0.949 23.236 1.00 95.81 95 LEU A C 1
ATOM 723 O O . LEU A 1 95 ? -9.056 0.685 23.796 1.00 95.81 95 LEU A O 1
ATOM 727 N N . GLY A 1 96 ? -10.891 1.963 23.646 1.00 96.44 96 GLY A N 1
ATOM 728 C CA . GLY A 1 96 ? -10.570 2.815 24.797 1.00 96.44 96 GLY A CA 1
ATOM 729 C C . GLY A 1 96 ? -9.418 3.794 24.551 1.00 96.44 96 GLY A C 1
ATOM 730 O O . GLY A 1 96 ? -8.718 4.164 25.491 1.00 96.44 96 GLY A O 1
ATOM 731 N N . ARG A 1 97 ? -9.186 4.191 23.294 1.00 96.56 97 ARG A N 1
ATOM 732 C CA . ARG A 1 97 ? -8.096 5.090 22.880 1.00 96.56 97 ARG A CA 1
ATOM 733 C C . ARG A 1 97 ? -8.635 6.446 22.423 1.00 96.56 97 ARG A C 1
ATOM 735 O O . ARG A 1 97 ? -9.835 6.612 22.194 1.00 96.56 97 ARG A O 1
ATOM 742 N N . GLU A 1 98 ? -7.736 7.422 22.293 1.00 94.62 98 GLU A N 1
ATOM 743 C CA . GLU A 1 98 ? -8.070 8.755 21.785 1.00 94.62 98 GLU A CA 1
ATOM 744 C C . GLU A 1 98 ? -8.762 8.651 20.419 1.00 94.62 98 GLU A C 1
ATOM 746 O O . GLU A 1 98 ? -8.297 7.941 19.531 1.00 94.62 98 GLU A O 1
ATOM 751 N N . SER A 1 99 ? -9.882 9.355 20.253 1.00 94.44 99 SER A N 1
ATOM 752 C CA . SER A 1 99 ? -10.733 9.284 19.055 1.00 94.44 99 SER A CA 1
ATOM 753 C C . SER A 1 99 ? -10.952 10.636 18.375 1.00 94.44 99 SER A C 1
ATOM 755 O O . SER A 1 99 ? -11.633 10.720 17.353 1.00 94.44 99 SER A O 1
ATOM 757 N N . GLN A 1 100 ? -10.344 11.706 18.892 1.00 95.00 100 GLN A N 1
ATOM 758 C CA . GLN A 1 100 ? -10.412 13.043 18.303 1.00 95.00 100 GLN A CA 1
ATOM 759 C C . GLN A 1 100 ? -9.358 13.217 17.200 1.00 95.00 100 GLN A C 1
ATOM 761 O O . GLN A 1 100 ? -8.515 14.104 17.242 1.00 95.00 100 GLN A O 1
ATOM 766 N N . PHE A 1 101 ? -9.408 12.349 16.190 1.00 95.62 101 PHE A N 1
ATOM 767 C CA . PHE A 1 101 ? -8.542 12.428 15.016 1.00 95.62 101 PHE A CA 1
ATOM 768 C C . PHE A 1 101 ? -9.324 12.139 13.730 1.00 95.62 101 PHE A C 1
ATOM 770 O O . PHE A 1 101 ? -10.421 11.574 13.745 1.00 95.62 101 PHE A O 1
ATOM 777 N N . GLY A 1 102 ? -8.747 12.539 12.600 1.00 93.88 102 GLY A N 1
ATOM 778 C CA . GLY A 1 102 ? -9.252 12.236 11.264 1.00 93.88 102 GLY A CA 1
ATOM 779 C C . GLY A 1 102 ? -8.158 11.639 10.390 1.00 93.88 102 GLY A C 1
ATOM 780 O O . GLY A 1 102 ? -6.979 11.721 10.724 1.00 93.88 102 GLY A O 1
ATOM 781 N N . LEU A 1 103 ? -8.553 11.043 9.262 1.00 95.06 103 LEU A N 1
ATOM 782 C CA . LEU A 1 103 ? -7.594 10.588 8.258 1.00 95.06 103 LEU A CA 1
ATOM 783 C C . LEU A 1 103 ? -6.839 11.786 7.684 1.00 95.06 103 LEU A C 1
ATOM 785 O O . LEU A 1 103 ? -7.450 12.691 7.109 1.00 95.06 103 LEU A O 1
ATOM 789 N N . GLU A 1 104 ? -5.518 11.754 7.817 1.00 94.06 104 GLU A N 1
ATOM 790 C CA . GLU A 1 104 ? -4.638 12.798 7.312 1.00 94.06 104 GLU A CA 1
ATOM 791 C C . GLU A 1 104 ? -4.781 12.958 5.795 1.00 94.06 104 GLU A C 1
ATOM 793 O O . GLU A 1 104 ? -4.955 11.986 5.049 1.00 94.06 104 GLU A O 1
ATOM 798 N N . LYS A 1 105 ? -4.706 14.210 5.325 1.00 92.56 105 LYS A N 1
ATOM 799 C CA . LYS A 1 105 ? -4.885 14.550 3.905 1.00 92.56 105 LYS A CA 1
ATOM 800 C C . LYS A 1 105 ? -3.909 13.782 3.013 1.00 92.56 105 LYS A C 1
ATOM 802 O O . LYS A 1 105 ? -4.295 13.345 1.933 1.00 92.56 105 LYS A O 1
ATOM 807 N N . GLU A 1 106 ? -2.674 13.596 3.469 1.00 92.12 106 GLU A N 1
ATOM 808 C CA . GLU A 1 106 ? -1.654 12.854 2.730 1.00 92.12 106 GLU A CA 1
ATOM 809 C C . GLU A 1 106 ? -2.049 11.386 2.519 1.00 92.12 106 GLU A C 1
ATOM 811 O O . GLU A 1 106 ? -2.038 10.911 1.382 1.00 92.12 106 GLU A O 1
ATOM 816 N N . HIS A 1 107 ? -2.475 10.688 3.576 1.00 94.56 107 HIS A N 1
ATOM 817 C CA . HIS A 1 107 ? -2.943 9.304 3.478 1.00 94.56 107 HIS A CA 1
ATOM 818 C C . HIS A 1 107 ? -4.179 9.185 2.588 1.00 94.56 107 HIS A C 1
ATOM 820 O O . HIS A 1 107 ? -4.235 8.309 1.729 1.00 94.56 107 HIS A O 1
ATOM 826 N N . ARG A 1 108 ? -5.143 10.105 2.725 1.00 94.75 108 ARG A N 1
ATOM 827 C CA . ARG A 1 108 ? -6.332 10.132 1.861 1.00 94.75 108 ARG A CA 1
ATOM 828 C C . ARG A 1 108 ? -5.961 10.296 0.387 1.00 94.75 108 ARG A C 1
ATOM 830 O O . ARG A 1 108 ? -6.464 9.551 -0.448 1.00 94.75 108 ARG A O 1
ATOM 837 N N . ASN A 1 109 ? -5.092 11.253 0.067 1.00 93.00 109 ASN A N 1
ATOM 838 C CA . ASN A 1 109 ? -4.643 11.487 -1.305 1.00 93.00 109 ASN A CA 1
ATOM 839 C C . ASN A 1 109 ? -3.927 10.259 -1.871 1.00 93.00 109 ASN A C 1
ATOM 841 O O . ASN A 1 109 ? -4.201 9.855 -2.997 1.00 93.00 109 ASN A O 1
ATOM 845 N N . PHE A 1 110 ? -3.061 9.638 -1.072 1.00 94.44 110 PHE A N 1
ATOM 846 C CA . PHE A 1 110 ? -2.369 8.417 -1.458 1.00 94.44 110 PHE A CA 1
ATOM 847 C C . PHE A 1 110 ? -3.328 7.245 -1.715 1.00 94.44 110 PHE A C 1
ATOM 849 O O . PHE A 1 110 ? -3.187 6.543 -2.711 1.00 94.44 110 PHE A O 1
ATOM 856 N N . PHE A 1 111 ? -4.332 7.041 -0.864 1.00 95.31 111 PHE A N 1
ATOM 857 C CA . PHE A 1 111 ? -5.317 5.978 -1.066 1.00 95.31 111 PHE A CA 1
ATOM 858 C C . PHE A 1 111 ? -6.188 6.203 -2.301 1.00 95.31 111 PHE A C 1
ATOM 860 O O . PHE A 1 111 ? -6.458 5.252 -3.028 1.00 95.31 111 PHE A O 1
ATOM 867 N N . ASN A 1 112 ? -6.562 7.452 -2.585 1.00 93.88 112 ASN A N 1
ATOM 868 C CA . ASN A 1 112 ? -7.234 7.794 -3.838 1.00 93.88 112 ASN A CA 1
ATOM 869 C C . ASN A 1 112 ? -6.343 7.510 -5.061 1.00 93.88 112 ASN A C 1
ATOM 871 O O . ASN A 1 112 ? -6.844 7.046 -6.080 1.00 93.88 112 ASN A O 1
ATOM 875 N N . GLU A 1 113 ? -5.031 7.755 -4.967 1.00 93.62 113 GLU A N 1
ATOM 876 C CA . GLU A 1 113 ? -4.070 7.406 -6.023 1.00 93.62 113 GLU A CA 1
ATOM 877 C C . GLU A 1 113 ? -4.002 5.886 -6.242 1.00 93.62 113 GLU A C 1
ATOM 879 O O . GLU A 1 113 ? -4.069 5.439 -7.385 1.00 93.62 113 GLU A O 1
ATOM 884 N N . LEU A 1 114 ? -3.933 5.084 -5.171 1.00 94.00 114 LEU A N 1
ATOM 885 C CA . LEU A 1 114 ? -3.964 3.618 -5.275 1.00 94.00 114 LEU A CA 1
ATOM 886 C C . LEU A 1 114 ? -5.264 3.111 -5.908 1.00 94.00 114 LEU A C 1
ATOM 888 O O . LEU A 1 114 ? -5.222 2.262 -6.796 1.00 94.00 114 LEU A O 1
ATOM 892 N N . ASP A 1 115 ? -6.408 3.662 -5.499 1.00 93.38 115 ASP A N 1
ATOM 893 C CA . ASP A 1 115 ? -7.702 3.288 -6.068 1.00 93.38 115 ASP A CA 1
ATOM 894 C C . ASP A 1 115 ? -7.788 3.633 -7.564 1.00 93.38 115 ASP A C 1
ATOM 896 O O . ASP A 1 115 ? -8.221 2.812 -8.375 1.00 93.38 115 ASP A O 1
ATOM 900 N N . ALA A 1 116 ? -7.281 4.807 -7.955 1.00 93.12 116 ALA A N 1
ATOM 901 C CA . ALA A 1 116 ? -7.206 5.214 -9.354 1.00 93.12 116 ALA A CA 1
ATOM 902 C C . ALA A 1 116 ? -6.287 4.296 -10.176 1.00 93.12 116 ALA A C 1
ATOM 904 O O . ALA A 1 116 ? -6.654 3.905 -11.287 1.00 93.12 116 ALA A O 1
ATOM 905 N N . TRP A 1 117 ? -5.138 3.894 -9.623 1.00 94.12 117 TRP A N 1
ATOM 906 C CA . TRP A 1 117 ? -4.260 2.906 -10.250 1.00 94.12 117 TRP A CA 1
ATOM 907 C C . TRP A 1 117 ? -4.950 1.565 -10.448 1.00 94.12 117 TRP A C 1
ATOM 909 O O . TRP A 1 117 ? -4.903 1.018 -11.547 1.00 94.12 117 TRP A O 1
ATOM 919 N N . ARG A 1 118 ? -5.615 1.040 -9.416 1.00 91.50 118 ARG A N 1
ATOM 920 C CA . ARG A 1 118 ? -6.359 -0.219 -9.513 1.00 91.50 118 ARG A CA 1
ATOM 921 C C . ARG A 1 118 ? -7.423 -0.151 -10.605 1.00 91.50 118 ARG A C 1
ATOM 923 O O . ARG A 1 118 ? -7.495 -1.062 -11.424 1.00 91.50 118 ARG A O 1
ATOM 930 N N . ASN A 1 119 ? -8.216 0.918 -10.645 1.00 91.56 119 ASN A N 1
ATOM 931 C CA . ASN A 1 119 ? -9.267 1.074 -11.652 1.00 91.56 119 ASN A CA 1
ATOM 932 C C . ASN A 1 119 ? -8.680 1.176 -13.069 1.00 91.56 119 ASN A C 1
ATOM 934 O O . ASN A 1 119 ? -9.164 0.506 -13.980 1.00 91.56 119 ASN A O 1
ATOM 938 N N . PHE A 1 120 ? -7.593 1.934 -13.246 1.00 92.50 120 PHE A N 1
ATOM 939 C CA . PHE A 1 120 ? -6.873 2.008 -14.519 1.00 92.50 120 PHE A CA 1
ATOM 940 C C . PHE A 1 120 ? -6.342 0.641 -14.970 1.00 92.50 120 PHE A C 1
ATOM 942 O O . PHE A 1 120 ? -6.561 0.257 -16.116 1.00 92.50 120 PHE A O 1
ATOM 949 N N . LEU A 1 121 ? -5.703 -0.112 -14.070 1.00 90.06 121 LEU A N 1
ATOM 950 C CA . LEU A 1 121 ? -5.133 -1.429 -14.368 1.00 90.06 121 LEU A CA 1
ATOM 951 C C . LEU A 1 121 ? -6.201 -2.494 -1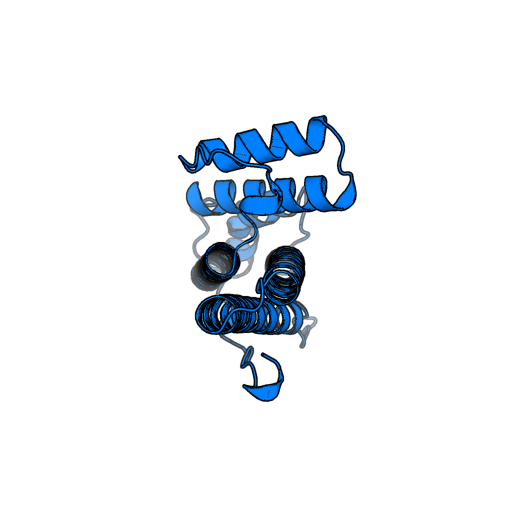4.667 1.00 90.06 121 LEU A C 1
ATOM 953 O O . LEU A 1 121 ? -5.927 -3.424 -15.420 1.00 90.06 121 LEU A O 1
ATOM 957 N N . LEU A 1 122 ? -7.400 -2.376 -14.086 1.00 87.88 122 LEU A N 1
ATOM 958 C CA . LEU A 1 122 ? -8.494 -3.333 -14.285 1.00 87.88 122 LEU A CA 1
ATOM 959 C C . LEU A 1 122 ? -9.346 -3.039 -15.522 1.00 87.88 122 LEU A C 1
ATOM 961 O O . LEU A 1 122 ? -9.770 -3.971 -16.201 1.00 87.88 122 LEU A O 1
ATOM 965 N N . HIS A 1 123 ? -9.641 -1.766 -15.786 1.00 86.75 123 HIS A N 1
ATOM 966 C CA . HIS A 1 123 ? -10.640 -1.384 -16.787 1.00 86.75 123 HIS A CA 1
ATOM 967 C C . HIS A 1 123 ? -10.030 -0.769 -18.046 1.00 86.75 123 HIS A C 1
ATOM 969 O O . HIS A 1 123 ? -10.593 -0.919 -19.126 1.00 86.75 123 HIS A O 1
ATOM 975 N N . GLY A 1 124 ? -8.888 -0.082 -17.935 1.00 79.06 124 GLY A N 1
ATOM 976 C CA . GLY A 1 124 ? -8.169 0.503 -19.072 1.00 79.06 124 GLY A CA 1
ATOM 977 C C . GLY A 1 124 ? -8.915 1.591 -19.864 1.00 79.06 124 GLY A C 1
ATOM 978 O O . GLY A 1 124 ? -8.360 2.091 -20.848 1.00 79.06 124 GLY A O 1
ATOM 979 N N . ASP A 1 125 ? -10.131 1.964 -19.451 1.00 87.25 125 ASP A N 1
ATOM 980 C CA . ASP A 1 125 ? -10.997 2.933 -20.128 1.00 87.25 125 ASP A CA 1
ATOM 981 C C . ASP A 1 125 ? -10.579 4.398 -19.896 1.00 87.25 125 ASP A C 1
ATOM 983 O O . ASP A 1 125 ? -9.786 4.722 -19.007 1.00 87.25 125 ASP A O 1
ATOM 987 N N . GLU A 1 126 ? -11.110 5.307 -20.723 1.00 87.38 126 GLU A N 1
ATOM 988 C CA . GLU A 1 126 ? -10.738 6.730 -20.700 1.00 87.38 126 GLU A CA 1
ATOM 989 C C . GLU A 1 126 ? -11.082 7.406 -19.365 1.00 87.38 126 GLU A C 1
ATOM 991 O O . GLU A 1 126 ? -10.333 8.245 -18.869 1.00 87.38 126 GLU A O 1
ATOM 996 N N . ARG A 1 127 ? -12.176 6.988 -18.721 1.00 88.88 127 ARG A N 1
ATOM 997 C CA . ARG A 1 127 ? -12.585 7.520 -17.416 1.00 88.88 127 ARG A CA 1
ATOM 998 C C . ARG A 1 127 ? -11.577 7.157 -16.325 1.00 88.88 127 ARG A C 1
ATOM 1000 O O . ARG A 1 127 ? -11.246 7.991 -15.477 1.00 88.88 127 ARG A O 1
ATOM 1007 N N . SER A 1 128 ? -11.094 5.920 -16.336 1.00 87.94 128 SER A N 1
ATOM 1008 C CA . SER A 1 128 ? -10.090 5.424 -15.396 1.00 87.94 128 SER A CA 1
ATOM 1009 C C . SER A 1 128 ? -8.739 6.098 -15.640 1.00 87.94 128 SER A C 1
ATOM 1011 O O . SER A 1 128 ? -8.077 6.493 -14.681 1.00 87.94 128 SER A O 1
ATOM 1013 N N . ARG A 1 129 ? -8.375 6.339 -16.910 1.00 87.38 129 ARG A N 1
ATOM 1014 C CA . ARG A 1 129 ? -7.193 7.137 -17.291 1.00 87.38 129 ARG A CA 1
ATOM 1015 C C . ARG A 1 129 ? -7.270 8.568 -16.778 1.00 87.38 129 ARG A C 1
ATOM 1017 O O . ARG A 1 129 ? -6.339 9.037 -16.130 1.00 87.38 129 ARG A O 1
ATOM 1024 N N . GLU A 1 130 ? -8.381 9.260 -17.020 1.00 87.75 130 GLU A N 1
ATOM 1025 C CA . GLU A 1 130 ? -8.566 10.642 -16.573 1.00 87.75 130 GLU A CA 1
ATOM 1026 C C . GLU A 1 130 ? -8.520 10.742 -15.041 1.00 87.75 130 GLU A C 1
ATOM 1028 O O . GLU A 1 130 ? -7.893 11.648 -14.487 1.00 87.75 130 GLU A O 1
ATOM 1033 N N . SER A 1 131 ? -9.135 9.779 -14.349 1.00 88.12 131 SER A N 1
ATOM 1034 C CA . SER A 1 131 ? -9.117 9.705 -12.883 1.00 88.12 131 SER A CA 1
ATOM 1035 C C . SER A 1 131 ? -7.699 9.512 -12.346 1.00 88.12 131 SER A C 1
ATOM 1037 O O . SER A 1 131 ? -7.299 10.203 -11.408 1.00 88.12 131 SER A O 1
ATOM 1039 N N . LEU A 1 132 ? -6.913 8.637 -12.981 1.00 90.19 132 LEU A N 1
ATOM 1040 C CA . LEU A 1 132 ? -5.509 8.422 -12.642 1.00 90.19 132 LEU A CA 1
ATOM 1041 C C . LEU A 1 132 ? -4.663 9.678 -12.899 1.00 90.19 132 LEU A C 1
ATOM 1043 O O . LEU A 1 132 ? -3.931 10.112 -12.008 1.00 90.19 132 LEU A O 1
ATOM 1047 N N . ARG A 1 133 ? -4.820 10.336 -14.056 1.00 87.81 133 ARG A N 1
ATOM 1048 C CA . ARG A 1 133 ? -4.134 11.605 -14.362 1.00 87.81 133 ARG A CA 1
ATOM 1049 C C . ARG A 1 133 ? -4.429 12.685 -13.326 1.00 87.81 133 ARG A C 1
ATOM 1051 O O . ARG A 1 133 ? -3.505 13.359 -12.877 1.00 87.81 133 ARG A O 1
ATOM 1058 N N . LYS A 1 134 ? -5.690 12.829 -12.905 1.00 88.12 134 LYS A N 1
ATOM 1059 C CA . LYS A 1 134 ? -6.083 13.775 -11.846 1.00 88.12 134 LYS A CA 1
ATOM 1060 C C . LYS A 1 134 ? -5.400 13.450 -10.516 1.00 88.12 134 LYS A C 1
ATOM 1062 O O . LYS A 1 134 ? -4.893 14.362 -9.862 1.00 88.12 134 LYS A O 1
ATOM 1067 N N . ALA A 1 135 ? -5.347 12.173 -10.134 1.00 86.62 135 ALA A N 1
ATOM 1068 C CA . ALA A 1 135 ? -4.683 11.742 -8.904 1.00 86.62 135 ALA A CA 1
ATOM 1069 C C . ALA A 1 135 ? -3.165 12.010 -8.934 1.00 86.62 135 ALA A C 1
ATOM 1071 O O . ALA A 1 135 ? -2.612 12.531 -7.966 1.00 86.62 135 ALA A O 1
ATOM 1072 N N . ILE A 1 136 ? -2.502 11.737 -10.061 1.00 83.00 136 ILE A N 1
ATOM 1073 C CA . ILE A 1 136 ? -1.063 11.989 -10.248 1.00 83.00 136 ILE A CA 1
ATOM 1074 C C . ILE A 1 136 ? -0.755 13.494 -10.278 1.00 83.00 136 ILE A C 1
ATOM 1076 O O . ILE A 1 136 ? 0.200 13.945 -9.640 1.00 83.00 136 ILE A O 1
ATOM 1080 N N . ALA A 1 137 ? -1.577 14.291 -10.965 1.00 80.88 137 ALA A N 1
ATOM 1081 C CA . ALA A 1 137 ? -1.410 15.741 -11.029 1.00 80.88 137 ALA A CA 1
ATOM 1082 C C . ALA A 1 137 ? -1.514 16.390 -9.638 1.00 80.88 137 ALA A C 1
ATOM 1084 O O . ALA A 1 137 ? -0.757 17.308 -9.326 1.00 80.88 137 ALA A O 1
ATOM 1085 N N . ALA A 1 138 ? -2.375 15.866 -8.759 1.00 75.69 138 ALA A N 1
ATOM 1086 C CA . ALA A 1 138 ? -2.503 16.339 -7.378 1.00 75.69 138 ALA A CA 1
ATOM 1087 C C . ALA A 1 138 ? -1.227 16.139 -6.528 1.00 75.69 138 ALA A C 1
ATOM 1089 O O . ALA A 1 138 ? -1.069 16.794 -5.497 1.00 75.69 138 ALA A O 1
ATOM 1090 N N . ARG A 1 139 ? -0.300 15.273 -6.961 1.00 68.44 139 ARG A N 1
ATOM 1091 C CA . ARG A 1 139 ? 1.035 15.074 -6.365 1.00 68.44 139 ARG A CA 1
ATOM 1092 C C . ARG A 1 139 ? 2.099 16.025 -6.947 1.00 68.44 139 ARG A C 1
ATOM 1094 O O . ARG A 1 139 ? 3.246 15.997 -6.510 1.00 68.44 139 ARG A O 1
ATOM 1101 N N . GLY A 1 140 ? 1.738 16.871 -7.914 1.00 65.12 140 GLY A N 1
ATOM 1102 C CA . GLY A 1 140 ? 2.663 17.786 -8.587 1.00 65.12 140 GLY A CA 1
ATOM 1103 C C . GLY A 1 140 ? 3.540 17.107 -9.640 1.00 65.12 140 GLY A C 1
ATOM 1104 O O . GLY A 1 140 ? 4.574 17.650 -10.017 1.00 65.12 140 GLY A O 1
ATOM 1105 N N . SER A 1 141 ? 3.160 15.911 -10.107 1.00 65.25 141 SER A N 1
ATOM 1106 C CA . SER A 1 141 ? 3.879 15.220 -11.176 1.00 65.25 141 SER A CA 1
ATOM 1107 C C . SER A 1 141 ? 3.196 15.472 -12.517 1.00 65.25 141 SER A C 1
ATOM 1109 O O . SER A 1 141 ? 2.067 15.047 -12.744 1.00 65.25 141 SER A O 1
ATOM 1111 N N . THR A 1 142 ? 3.895 16.166 -13.408 1.00 58.78 142 THR A N 1
ATOM 1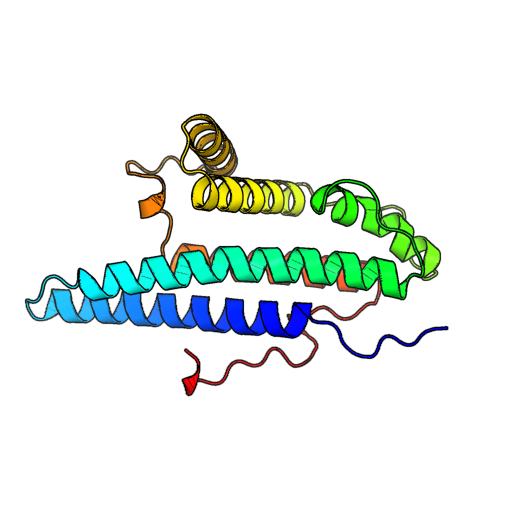112 C CA . THR A 1 142 ? 3.522 16.345 -14.815 1.00 58.78 142 THR A CA 1
ATOM 1113 C C . THR A 1 142 ? 4.596 15.685 -15.671 1.00 58.78 142 THR A C 1
ATOM 1115 O O . THR A 1 142 ? 5.388 16.370 -16.318 1.00 58.78 142 THR A O 1
ATOM 1118 N N . GLN A 1 143 ? 4.727 14.357 -15.595 1.00 58.09 143 GLN A N 1
ATOM 1119 C CA . GLN A 1 143 ? 5.695 13.685 -16.460 1.00 58.09 143 GLN A CA 1
ATOM 1120 C C . GLN A 1 143 ? 5.161 13.599 -17.896 1.00 58.09 143 GLN A C 1
ATOM 1122 O O . GLN A 1 143 ? 4.014 13.194 -18.091 1.00 58.09 143 GLN A O 1
ATOM 1127 N N . PRO A 1 144 ? 5.973 13.972 -18.901 1.00 50.19 144 PRO A N 1
ATOM 1128 C CA . PRO A 1 144 ? 5.667 13.685 -20.293 1.00 50.19 144 PRO A CA 1
ATOM 1129 C C . PRO A 1 144 ? 5.833 12.177 -20.539 1.00 50.19 144 PRO A C 1
ATOM 1131 O O . PRO A 1 144 ? 6.925 11.644 -20.363 1.00 50.19 144 PRO A O 1
ATOM 1134 N N . GLY A 1 145 ? 4.754 11.484 -20.912 1.00 66.00 145 GLY A N 1
ATOM 1135 C CA . GLY A 1 145 ? 4.761 10.035 -21.156 1.00 66.00 145 GLY A CA 1
ATOM 1136 C C . GLY A 1 145 ? 3.380 9.396 -21.006 1.00 66.00 145 GLY A C 1
ATOM 1137 O O . GLY A 1 145 ? 2.406 10.080 -20.682 1.00 66.00 145 GLY A O 1
ATOM 1138 N N . GLY A 1 146 ? 3.289 8.088 -21.256 1.00 74.69 146 GLY A N 1
ATOM 1139 C CA . GLY A 1 146 ? 2.090 7.310 -20.931 1.00 74.69 146 GLY A CA 1
ATOM 1140 C C . GLY A 1 146 ? 2.014 7.030 -19.428 1.00 74.69 146 GLY A C 1
ATOM 1141 O O . GLY A 1 146 ? 3.034 7.010 -18.747 1.00 74.69 146 GLY A O 1
ATOM 1142 N N . GLU A 1 147 ? 0.823 6.764 -18.884 1.00 83.25 147 GLU A N 1
ATOM 1143 C CA . GLU A 1 147 ? 0.643 6.489 -17.446 1.00 83.25 147 GLU A CA 1
ATOM 1144 C C . GLU A 1 147 ? 1.544 5.337 -16.979 1.00 83.25 147 GLU A C 1
ATOM 1146 O O . GLU A 1 147 ? 2.129 5.395 -15.903 1.00 83.25 147 GLU A O 1
ATOM 1151 N N . VAL A 1 148 ? 1.725 4.323 -17.828 1.00 84.75 148 VAL A N 1
ATOM 1152 C CA . VAL A 1 148 ? 2.571 3.146 -17.573 1.00 84.75 148 VAL A CA 1
ATOM 1153 C C . VAL A 1 148 ? 4.047 3.508 -17.364 1.00 84.75 148 VAL A C 1
ATOM 1155 O O . VAL A 1 148 ? 4.752 2.779 -16.668 1.00 84.75 148 VAL A O 1
ATOM 1158 N N . ASP A 1 149 ? 4.524 4.638 -17.888 1.00 85.44 149 ASP A N 1
ATOM 1159 C CA . ASP A 1 149 ? 5.912 5.078 -17.691 1.00 85.44 149 ASP A CA 1
ATOM 1160 C C . ASP A 1 149 ? 6.186 5.516 -16.245 1.00 85.44 149 ASP A C 1
ATOM 1162 O O . ASP A 1 149 ? 7.333 5.517 -15.799 1.00 85.44 149 ASP A O 1
ATOM 1166 N N . LEU A 1 150 ? 5.135 5.794 -15.467 1.00 87.56 150 LEU A N 1
ATOM 1167 C CA . LEU A 1 150 ? 5.241 6.089 -14.037 1.00 87.56 150 LEU A CA 1
ATOM 1168 C C . LEU A 1 150 ? 5.492 4.834 -13.187 1.00 87.56 150 LEU A C 1
ATOM 1170 O O . LEU A 1 150 ? 5.903 4.956 -12.029 1.00 87.56 150 LEU A O 1
ATOM 1174 N N . LEU A 1 151 ? 5.274 3.633 -13.739 1.00 91.44 151 LEU A N 1
ATOM 1175 C CA . LEU A 1 151 ? 5.455 2.352 -13.051 1.00 91.44 151 LEU A CA 1
ATOM 1176 C C . LEU A 1 151 ? 6.936 1.952 -13.000 1.00 91.44 151 LEU A C 1
ATOM 1178 O O . LEU A 1 151 ? 7.377 1.000 -13.640 1.00 91.44 151 LEU A O 1
ATOM 1182 N N . THR A 1 152 ? 7.698 2.699 -12.206 1.00 93.50 152 THR A N 1
ATOM 1183 C CA . THR A 1 152 ? 9.138 2.509 -11.987 1.00 93.50 152 THR A CA 1
ATOM 1184 C C . THR A 1 152 ? 9.431 1.879 -10.627 1.00 93.50 152 THR A C 1
ATOM 1186 O O . THR A 1 152 ? 8.626 1.957 -9.693 1.00 93.50 152 THR A O 1
ATOM 1189 N N . ALA A 1 153 ? 10.629 1.321 -10.456 1.00 94.00 153 ALA A N 1
ATOM 1190 C CA . ALA A 1 153 ? 11.103 0.819 -9.166 1.00 94.00 153 ALA A CA 1
ATOM 1191 C C . ALA A 1 153 ? 11.072 1.890 -8.053 1.00 94.00 153 ALA A C 1
ATOM 1193 O O . ALA A 1 153 ? 10.757 1.595 -6.893 1.00 94.00 153 ALA A O 1
ATOM 1194 N N . ALA A 1 154 ? 11.344 3.154 -8.398 1.00 94.06 154 ALA A N 1
ATOM 1195 C CA . ALA A 1 154 ? 11.231 4.281 -7.472 1.00 94.06 154 ALA A CA 1
ATOM 1196 C C . ALA A 1 154 ? 9.777 4.505 -7.023 1.00 94.06 154 ALA A C 1
ATOM 1198 O O . ALA A 1 154 ? 9.510 4.774 -5.845 1.00 94.06 154 ALA A O 1
ATOM 1199 N N . TYR A 1 155 ? 8.823 4.333 -7.942 1.00 93.88 155 TYR A N 1
ATOM 1200 C CA . TYR A 1 155 ? 7.407 4.401 -7.616 1.00 93.88 155 TYR A CA 1
ATOM 1201 C C . TYR A 1 155 ? 6.971 3.258 -6.692 1.00 93.88 155 TYR A C 1
ATOM 1203 O O . TYR A 1 155 ? 6.372 3.532 -5.653 1.00 93.88 155 TYR A O 1
ATOM 1211 N N . ALA A 1 156 ? 7.356 2.007 -6.979 1.00 95.69 156 ALA A N 1
ATOM 1212 C CA . ALA A 1 156 ? 7.087 0.869 -6.088 1.00 95.69 156 ALA A CA 1
ATOM 1213 C C . ALA A 1 156 ? 7.623 1.099 -4.664 1.00 95.69 156 ALA A C 1
ATOM 1215 O O . ALA A 1 156 ? 6.931 0.838 -3.678 1.00 95.69 156 ALA A O 1
ATOM 1216 N N . SER A 1 157 ? 8.830 1.658 -4.549 1.00 94.69 157 SER A N 1
ATOM 1217 C CA . SER A 1 157 ? 9.436 2.005 -3.256 1.00 94.69 157 SER A CA 1
ATOM 1218 C C . SER A 1 157 ? 8.623 3.069 -2.511 1.00 94.69 157 SER A C 1
ATOM 1220 O O . SER A 1 157 ? 8.374 2.942 -1.313 1.00 94.69 157 SER A O 1
ATOM 1222 N N . THR A 1 158 ? 8.150 4.090 -3.234 1.00 94.75 158 THR A N 1
ATOM 1223 C CA . THR A 1 158 ? 7.289 5.149 -2.684 1.00 94.75 158 THR A CA 1
ATOM 1224 C C . THR A 1 158 ? 5.955 4.588 -2.192 1.00 94.75 158 THR A C 1
ATOM 1226 O O . THR A 1 158 ? 5.509 4.940 -1.101 1.00 94.75 158 THR A O 1
ATOM 1229 N N . VAL A 1 159 ? 5.324 3.698 -2.966 1.00 95.75 159 VAL A N 1
ATOM 1230 C CA . VAL A 1 159 ? 4.071 3.027 -2.586 1.00 95.75 159 VAL A CA 1
ATOM 1231 C C . VAL A 1 159 ? 4.250 2.258 -1.280 1.00 95.75 159 VAL A C 1
ATOM 1233 O O . VAL A 1 159 ? 3.456 2.439 -0.356 1.00 95.75 159 VAL A O 1
ATOM 1236 N N . MET A 1 160 ? 5.315 1.460 -1.164 1.00 96.00 160 MET A N 1
ATOM 1237 C CA . MET A 1 160 ? 5.579 0.690 0.053 1.00 96.00 160 MET A CA 1
ATOM 1238 C C . MET A 1 160 ? 5.824 1.583 1.269 1.00 96.00 160 MET A C 1
ATOM 1240 O O . MET A 1 160 ? 5.234 1.339 2.321 1.00 96.00 160 MET A O 1
ATOM 1244 N N . ALA A 1 161 ? 6.622 2.644 1.121 1.00 94.88 161 ALA A N 1
ATOM 1245 C CA . ALA A 1 161 ? 6.873 3.593 2.203 1.00 94.88 161 ALA A CA 1
ATOM 1246 C C . ALA A 1 161 ? 5.575 4.256 2.695 1.00 94.88 161 ALA A C 1
ATOM 1248 O O . ALA A 1 161 ? 5.344 4.354 3.900 1.00 94.88 161 ALA A O 1
ATOM 1249 N N . LYS A 1 162 ? 4.690 4.657 1.773 1.00 95.88 162 LYS A N 1
ATOM 1250 C CA . LYS A 1 162 ? 3.412 5.295 2.114 1.00 95.88 162 LYS A CA 1
ATOM 1251 C C . LYS A 1 162 ? 2.405 4.331 2.747 1.00 95.88 162 LYS A C 1
ATOM 1253 O O . LYS A 1 162 ? 1.731 4.722 3.700 1.00 95.88 162 LYS A O 1
ATOM 1258 N N . VAL A 1 163 ? 2.313 3.081 2.277 1.00 96.12 163 VAL A N 1
ATOM 1259 C CA . VAL A 1 163 ? 1.472 2.058 2.935 1.00 96.12 163 VAL A CA 1
ATOM 1260 C C . VAL A 1 163 ? 1.989 1.754 4.336 1.00 96.12 163 VAL A C 1
ATOM 1262 O O . VAL A 1 163 ? 1.193 1.677 5.271 1.00 96.12 163 VAL A O 1
ATOM 1265 N N . GLU A 1 164 ? 3.305 1.604 4.503 1.00 95.12 164 GLU A N 1
ATOM 1266 C CA . GLU A 1 164 ? 3.909 1.365 5.814 1.00 95.12 164 GLU A CA 1
ATOM 1267 C C . GLU A 1 164 ? 3.629 2.521 6.776 1.00 95.12 164 GLU A C 1
ATOM 1269 O O . GLU A 1 164 ? 3.182 2.279 7.898 1.00 95.12 164 GLU A O 1
ATOM 1274 N N . ALA A 1 165 ? 3.823 3.764 6.324 1.00 95.50 165 ALA A N 1
ATOM 1275 C CA . ALA A 1 165 ? 3.546 4.963 7.108 1.00 95.50 165 ALA A CA 1
ATOM 1276 C C . ALA A 1 165 ? 2.076 5.028 7.547 1.00 95.50 165 ALA A C 1
ATOM 1278 O O . ALA A 1 165 ? 1.803 5.189 8.734 1.00 95.50 165 ALA A O 1
ATOM 1279 N N . ALA A 1 166 ? 1.132 4.808 6.626 1.00 96.50 166 ALA A N 1
ATOM 1280 C CA . ALA A 1 166 ? -0.290 4.801 6.960 1.00 96.50 166 ALA A CA 1
ATOM 1281 C C . ALA A 1 166 ? -0.647 3.688 7.960 1.00 96.50 166 ALA A C 1
ATOM 1283 O O . ALA A 1 166 ? -1.397 3.912 8.911 1.00 96.50 166 ALA A O 1
ATOM 1284 N N . CYS A 1 167 ? -0.085 2.487 7.792 1.00 95.44 167 CYS A N 1
ATOM 1285 C CA . CYS A 1 167 ? -0.322 1.389 8.729 1.00 95.44 167 CYS A CA 1
ATOM 1286 C C . CYS A 1 167 ? 0.285 1.668 10.112 1.00 95.44 167 CYS A C 1
ATOM 1288 O O . CYS A 1 167 ? -0.345 1.346 11.117 1.00 95.44 167 CYS A O 1
ATOM 1290 N N . ARG A 1 168 ? 1.471 2.286 10.189 1.00 95.00 168 ARG A N 1
ATOM 1291 C CA . ARG A 1 168 ? 2.074 2.705 11.465 1.00 95.00 168 ARG A CA 1
ATOM 1292 C C . ARG A 1 168 ? 1.254 3.785 12.152 1.00 95.00 168 ARG A C 1
ATOM 1294 O O . ARG A 1 168 ? 0.965 3.640 13.334 1.00 95.00 168 ARG A O 1
ATOM 1301 N N . TRP A 1 169 ? 0.798 4.784 11.407 1.00 96.31 169 TRP A N 1
ATOM 1302 C CA . TRP A 1 169 ? -0.123 5.794 11.917 1.00 96.31 169 TRP A CA 1
ATOM 1303 C C . TRP A 1 169 ? -1.386 5.151 12.514 1.00 96.31 169 TRP A C 1
ATOM 1305 O O . TRP A 1 169 ? -1.761 5.423 13.653 1.00 96.31 169 TRP A O 1
ATOM 1315 N N . ALA A 1 170 ? -2.011 4.208 11.806 1.00 96.12 170 ALA A N 1
ATOM 1316 C CA . ALA A 1 170 ? -3.172 3.489 12.330 1.00 96.12 170 ALA A CA 1
ATOM 1317 C C . ALA A 1 170 ? -2.843 2.616 13.557 1.00 96.12 170 ALA A C 1
ATOM 1319 O O . ALA A 1 170 ? -3.653 2.563 14.487 1.00 96.12 170 ALA A O 1
ATOM 1320 N N . GLN A 1 171 ? -1.663 1.988 13.618 1.00 95.75 171 GLN A N 1
ATOM 1321 C CA . GLN A 1 171 ? -1.182 1.292 14.818 1.00 95.75 171 GLN A CA 1
ATOM 1322 C C . GLN A 1 171 ? -1.037 2.263 15.996 1.00 95.75 171 GLN A C 1
ATOM 1324 O O . GLN A 1 171 ? -1.470 1.952 17.103 1.00 95.75 171 GLN A O 1
ATOM 1329 N N . GLU A 1 172 ? -0.468 3.447 15.787 1.00 96.00 172 GLU A N 1
ATOM 1330 C CA . GLU A 1 172 ? -0.333 4.462 16.835 1.00 96.00 172 GLU A CA 1
ATOM 1331 C C . GLU A 1 172 ? -1.696 4.887 17.376 1.00 96.00 172 GLU A C 1
ATOM 1333 O O . GLU A 1 172 ? -1.859 4.979 18.594 1.00 96.00 172 GLU A O 1
ATOM 1338 N N . LYS A 1 173 ? -2.701 5.059 16.505 1.00 96.81 173 LYS A N 1
ATOM 1339 C CA . LYS A 1 173 ? -4.063 5.445 16.910 1.00 96.81 173 LYS A CA 1
ATOM 1340 C C . LYS A 1 173 ? -4.857 4.310 17.550 1.00 96.81 173 LYS A C 1
ATOM 1342 O O . LYS A 1 173 ? -5.542 4.527 18.547 1.00 96.81 173 LYS A O 1
ATOM 1347 N N . THR A 1 174 ? -4.728 3.077 17.069 1.00 95.81 174 THR A N 1
ATOM 1348 C CA . THR A 1 174 ? -5.605 1.961 17.487 1.00 95.81 174 THR A CA 1
ATOM 1349 C C . THR A 1 174 ? -4.945 0.912 18.376 1.00 95.81 174 THR A C 1
ATOM 1351 O O . THR A 1 174 ? -5.640 0.189 19.076 1.00 95.81 174 THR A O 1
ATOM 1354 N N . GLY A 1 175 ? -3.618 0.837 18.400 1.00 94.19 175 GLY A N 1
ATOM 1355 C CA . GLY A 1 175 ? -2.852 -0.117 19.203 1.00 94.19 175 GLY A CA 1
ATOM 1356 C C . GLY A 1 175 ? -2.785 -1.498 18.563 1.00 94.19 175 GLY A C 1
ATOM 1357 O O . GLY A 1 175 ? -2.088 -2.372 19.068 1.00 94.19 175 GLY A O 1
ATOM 1358 N N . ILE A 1 176 ? -3.475 -1.689 17.436 1.00 92.75 176 ILE A N 1
ATOM 1359 C CA . ILE A 1 176 ? -3.452 -2.922 16.662 1.00 92.75 176 ILE A CA 1
ATOM 1360 C C . ILE A 1 176 ? -2.170 -2.942 15.824 1.00 92.75 176 ILE A C 1
ATOM 1362 O O . ILE A 1 176 ? -1.982 -2.045 14.999 1.00 92.75 176 ILE A O 1
ATOM 1366 N N . PRO A 1 177 ? -1.287 -3.940 15.993 1.00 91.38 177 PRO A N 1
ATOM 1367 C CA . PRO A 1 177 ? -0.008 -3.979 15.293 1.00 91.38 177 PRO A CA 1
ATOM 1368 C C . PRO A 1 177 ? -0.144 -3.920 13.767 1.00 91.38 177 PRO A C 1
ATOM 1370 O O . PRO A 1 177 ? -0.939 -4.649 13.169 1.00 91.38 177 PRO A O 1
ATOM 1373 N N . ALA A 1 178 ? 0.650 -3.051 13.145 1.00 88.75 178 ALA A N 1
ATOM 1374 C CA . ALA A 1 178 ? 0.740 -2.890 11.703 1.00 88.75 178 ALA A CA 1
ATOM 1375 C C . ALA A 1 178 ? 1.316 -4.151 11.027 1.00 88.75 178 ALA A C 1
ATOM 1377 O O . ALA A 1 178 ? 2.099 -4.887 11.631 1.00 88.75 178 ALA A O 1
ATOM 1378 N N . PRO A 1 179 ? 1.026 -4.386 9.736 1.00 83.25 179 PRO A N 1
ATOM 1379 C CA . PRO A 1 179 ? 1.559 -5.542 9.014 1.00 83.25 179 PRO A CA 1
ATOM 1380 C C . PRO A 1 179 ? 3.095 -5.601 9.024 1.00 83.25 179 PRO A C 1
ATOM 1382 O O . PRO A 1 179 ? 3.684 -6.659 9.235 1.00 83.25 179 PRO A O 1
ATOM 1385 N N . ALA A 1 180 ? 3.747 -4.444 8.873 1.00 77.31 180 ALA A N 1
ATOM 1386 C CA . ALA A 1 180 ? 5.203 -4.320 8.856 1.00 77.31 180 ALA A CA 1
ATOM 1387 C C . ALA A 1 180 ? 5.878 -4.677 10.194 1.00 77.31 180 ALA A C 1
ATOM 1389 O O . ALA A 1 180 ? 7.050 -5.044 10.204 1.00 77.31 180 ALA A O 1
ATOM 1390 N N . THR A 1 181 ? 5.164 -4.573 11.320 1.00 71.81 181 THR A N 1
ATOM 1391 C CA . THR A 1 181 ? 5.709 -4.836 12.663 1.00 71.81 181 THR A CA 1
ATOM 1392 C C . THR A 1 181 ? 5.479 -6.278 13.125 1.00 71.81 181 THR A C 1
ATOM 1394 O O . THR A 1 181 ? 6.007 -6.676 14.160 1.00 71.81 181 THR A O 1
ATOM 1397 N N . GLN A 1 182 ? 4.756 -7.091 12.343 1.00 68.44 182 GLN A N 1
ATOM 1398 C CA . GLN A 1 182 ? 4.451 -8.493 12.650 1.00 68.44 182 GLN A CA 1
ATOM 1399 C C . GLN A 1 182 ? 5.014 -9.458 11.599 1.00 68.44 182 GLN A C 1
ATOM 1401 O O . GLN A 1 182 ? 4.279 -10.139 10.892 1.00 68.44 182 GLN A O 1
ATOM 1406 N N . GLY A 1 183 ? 6.342 -9.541 11.497 1.00 59.06 183 GLY A N 1
ATOM 1407 C CA . GLY A 1 183 ? 6.982 -10.638 10.762 1.00 59.06 183 GLY A CA 1
ATOM 1408 C C . GLY A 1 183 ? 6.934 -10.534 9.233 1.00 59.06 183 GLY A C 1
ATOM 1409 O O . GLY A 1 183 ? 7.223 -11.521 8.558 1.00 59.06 183 GLY A O 1
ATOM 1410 N N . ALA A 1 184 ? 6.641 -9.357 8.668 1.00 62.94 184 ALA A N 1
ATOM 1411 C CA . ALA A 1 184 ? 6.757 -9.089 7.230 1.00 62.94 184 ALA A CA 1
ATOM 1412 C C . ALA A 1 184 ? 8.228 -8.939 6.767 1.00 62.94 184 ALA A C 1
ATOM 1414 O O . ALA A 1 184 ? 8.613 -7.970 6.103 1.00 62.94 184 ALA A O 1
ATOM 1415 N N . TRP A 1 185 ? 9.064 -9.904 7.151 1.00 61.72 185 TRP A N 1
ATOM 1416 C CA . TRP A 1 185 ? 10.424 -10.073 6.656 1.00 61.72 185 TRP A CA 1
ATOM 1417 C C . TRP A 1 185 ? 10.369 -10.668 5.252 1.00 61.72 185 TRP A C 1
ATOM 1419 O O . TRP A 1 185 ? 9.558 -11.549 4.980 1.00 61.72 185 TRP A O 1
ATOM 1429 N N . VAL A 1 186 ? 11.221 -10.172 4.363 1.00 62.62 186 VAL A N 1
ATOM 1430 C CA . VAL A 1 186 ? 11.351 -10.677 2.994 1.00 62.62 186 VAL A CA 1
ATOM 1431 C C . VAL A 1 186 ? 12.688 -11.395 2.903 1.00 62.62 186 VAL A C 1
ATOM 1433 O O . VAL A 1 186 ? 13.701 -10.825 3.314 1.00 62.62 186 VAL A O 1
ATOM 1436 N N . SER A 1 187 ? 12.693 -12.630 2.399 1.00 58.31 187 SER A N 1
ATOM 1437 C CA . SER A 1 187 ? 13.954 -13.328 2.127 1.00 58.31 187 SER A CA 1
ATOM 1438 C C . SER A 1 187 ? 14.630 -12.714 0.893 1.00 58.31 187 SER A C 1
ATOM 1440 O O . SER A 1 187 ? 13.925 -12.383 -0.065 1.00 58.31 187 SER A O 1
ATOM 1442 N N . PRO A 1 188 ? 15.970 -12.595 0.854 1.00 56.94 188 PRO A N 1
ATOM 1443 C CA . PRO A 1 188 ? 16.688 -12.199 -0.358 1.00 56.94 188 PRO A CA 1
ATOM 1444 C C . PRO A 1 188 ? 16.308 -13.031 -1.593 1.00 56.94 188 PRO A C 1
ATOM 1446 O O . PRO A 1 188 ? 16.256 -12.484 -2.688 1.00 56.94 188 PRO A O 1
ATOM 1449 N N . ASP A 1 189 ? 15.962 -14.310 -1.408 1.00 58.12 189 ASP A N 1
ATOM 1450 C CA . ASP A 1 189 ? 15.587 -15.234 -2.492 1.00 58.12 189 ASP A CA 1
ATOM 1451 C C . ASP A 1 189 ? 14.173 -14.986 -3.060 1.00 58.12 189 ASP A C 1
ATOM 1453 O O . ASP A 1 189 ? 13.817 -15.509 -4.114 1.00 58.12 189 ASP A O 1
ATOM 1457 N N . GLU A 1 190 ? 13.344 -14.201 -2.362 1.00 56.28 190 GLU A N 1
ATOM 1458 C CA . GLU A 1 190 ? 11.995 -13.808 -2.806 1.00 56.28 190 GLU A CA 1
ATOM 1459 C C . GLU A 1 190 ? 11.998 -12.532 -3.660 1.00 56.28 190 GLU A C 1
ATOM 1461 O O . GLU A 1 190 ? 10.975 -12.196 -4.269 1.00 56.28 190 GLU A O 1
ATOM 1466 N N . CYS A 1 191 ? 13.129 -11.819 -3.670 1.00 56.16 191 CYS A N 1
ATOM 1467 C CA . CYS A 1 191 ? 13.344 -10.570 -4.393 1.00 56.16 191 CYS A CA 1
ATOM 1468 C C . CYS A 1 191 ? 13.889 -10.873 -5.778 1.00 56.16 191 CYS A C 1
ATOM 1470 O O . CYS A 1 191 ? 14.866 -11.638 -5.879 1.00 56.16 191 CYS A O 1
#

Secondary structure (DSSP, 8-state):
-------THHHHHHHHHHHHHHHHHHHHHHHHHHHTSS--HHHHHHHHHHHHHHHHHHHHHHHHHHHHHHHHTT----SSHHHHHHTHHHHHHHTTS-------HHHHHHHHHHHHHHHHHHH--HHHHHHHHHHHHTTT---SS-GGGG--HHHHHHHHHHHHHHHHHHHHHH-PPPGGGTT----GGG-